Protein AF-A0A519XSP6-F1 (afdb_monomer)

Foldseek 3Di:
DPPDDDPVNVVVVVVVVVVVVCCCLPPVQLNLLVVLVVQQQCCCVPVVDFGCPSNVVSVVVVVVVLVVQVVVCVVVVPPVSNVVSVVVVVSVVVSCVLVVLLVVLVVVDPDNPQSCVGSQSVSCVSVVVVVPDDDFFKDFALLWDQPDWDFDDWGWDDDPRHTDTDPPGDTHGDTDNVRMDGLALRHHNPPVLLVLLCVQVVPDDHNDRDDVCSRVSCLVRPLQNQQFVQLVLCVQFWWQAQDPSTGRAELPHDALVPDDCRRSVHPSGDGPNSLLVVQLVVLLVVCCVPPVPVSVVLVVQLCCQGSVVSSVVSDGSDDPGRDSVSNVSNVVSSVNSSVRD

Mean predicted aligned error: 6.84 Å

Sequence (341 aa):
RTANPTTLGGIITLVVSLVIVGSVLVGIIPGLPTLAGGFEVFFINSVGLPFNSGLIIFLVLFVAAIYAGFKLSYRLRSQLLNTGMLCFVFILIGYSSYLIVPIRSSFHPTINENDPEDVLSFVSYLKREQYGSRPLLYGPQFNAQPDHYEEGAPRYARKGDKYEEVLPRAQEPGYADADKMLLPRIYSYEPAHIQEYKKWIPDLVEGQKPTMGQNLGFLFKYQMGHMFWRYFGWNYIGRDSDIQQAGVVTPFSAGANSLPPRIGQSFAHNNFFAIPLILGLIGLFFQVYRRGHDALIVGLLFLFTGLAIIVYLNQPPLEPRERDYTFTGATFAFAIWIGLG

Structure (mmCIF, N/CA/C/O backbone):
data_AF-A0A519XSP6-F1
#
_entry.id   AF-A0A519XSP6-F1
#
loop_
_atom_site.group_PDB
_atom_site.id
_atom_site.type_symbol
_atom_site.label_atom_id
_atom_site.label_alt_id
_atom_site.label_comp_id
_atom_site.label_asym_id
_atom_site.label_entity_id
_atom_site.label_seq_id
_atom_site.pdbx_PDB_ins_code
_atom_site.Cartn_x
_atom_site.Cartn_y
_atom_site.Cartn_z
_atom_site.occupancy
_atom_site.B_iso_or_equiv
_atom_site.auth_seq_id
_atom_site.auth_comp_id
_atom_site.auth_asym_id
_atom_site.auth_atom_id
_atom_site.pdbx_PDB_model_num
ATOM 1 N N . ARG A 1 1 ? 17.380 -12.871 26.357 1.00 47.72 1 ARG A N 1
ATOM 2 C CA . ARG A 1 1 ? 18.271 -12.462 25.245 1.00 47.72 1 ARG A CA 1
ATOM 3 C C . ARG A 1 1 ? 19.362 -13.514 25.148 1.00 47.72 1 ARG A C 1
ATOM 5 O O . ARG A 1 1 ? 20.081 -13.674 26.123 1.00 47.72 1 ARG A O 1
ATOM 12 N N . THR A 1 2 ? 19.432 -14.285 24.067 1.00 48.72 2 THR A N 1
ATOM 13 C CA . THR A 1 2 ? 20.596 -15.147 23.817 1.00 48.72 2 THR A CA 1
ATOM 14 C C . THR A 1 2 ? 21.751 -14.259 23.361 1.00 48.72 2 THR A C 1
ATOM 16 O O . THR A 1 2 ? 21.527 -13.315 22.608 1.00 48.72 2 THR A O 1
ATOM 19 N N . ALA A 1 3 ? 22.966 -14.514 23.852 1.00 64.38 3 ALA A N 1
ATOM 20 C CA . ALA A 1 3 ? 24.141 -13.696 23.536 1.00 64.38 3 ALA A CA 1
ATOM 21 C C . ALA A 1 3 ? 24.523 -13.748 22.045 1.00 64.38 3 ALA A C 1
ATOM 23 O O . ALA A 1 3 ? 25.146 -12.820 21.545 1.00 64.38 3 ALA A O 1
ATOM 24 N N . ASN A 1 4 ? 24.080 -14.793 21.336 1.00 75.81 4 ASN A N 1
ATOM 25 C CA . ASN A 1 4 ? 24.307 -14.970 19.910 1.00 75.81 4 ASN A CA 1
ATOM 26 C C . ASN A 1 4 ? 22.966 -15.005 19.154 1.00 75.81 4 ASN A C 1
ATOM 28 O O . ASN A 1 4 ? 22.036 -15.699 19.597 1.00 75.81 4 ASN A O 1
ATOM 32 N N . PRO A 1 5 ? 22.840 -14.277 18.028 1.00 74.25 5 PRO A N 1
ATOM 33 C CA . PRO A 1 5 ? 21.693 -14.399 17.142 1.00 74.25 5 PRO A CA 1
ATOM 34 C C . PRO A 1 5 ? 21.683 -15.798 16.517 1.00 74.25 5 PRO A C 1
ATOM 36 O O . PRO A 1 5 ? 22.690 -16.265 15.991 1.00 74.25 5 PRO A O 1
ATOM 39 N N . THR A 1 6 ? 20.541 -16.477 16.580 1.00 86.81 6 THR A N 1
ATOM 40 C CA . THR A 1 6 ? 20.332 -17.768 15.917 1.00 86.81 6 THR A CA 1
ATOM 41 C C . THR A 1 6 ? 19.457 -17.576 14.684 1.00 86.81 6 THR A C 1
ATOM 43 O O . THR A 1 6 ? 18.585 -16.706 14.661 1.00 86.81 6 THR A O 1
ATOM 46 N N . THR A 1 7 ? 19.653 -18.408 13.661 1.00 84.44 7 THR A N 1
ATOM 47 C CA . THR A 1 7 ? 18.808 -18.430 12.451 1.00 84.44 7 THR A CA 1
ATOM 48 C C . THR A 1 7 ? 17.337 -18.638 12.808 1.00 84.44 7 THR A C 1
ATOM 50 O O . THR A 1 7 ? 16.472 -17.915 12.320 1.00 84.44 7 THR A O 1
ATOM 53 N N . LEU A 1 8 ? 17.064 -19.548 13.748 1.00 88.06 8 LEU A N 1
ATOM 54 C CA . LEU A 1 8 ? 15.729 -19.783 14.293 1.00 88.06 8 LEU A CA 1
ATOM 55 C C . LEU A 1 8 ? 15.149 -18.531 14.969 1.00 88.06 8 LEU A C 1
ATOM 57 O O . LEU A 1 8 ? 14.000 -18.181 14.720 1.00 88.06 8 LEU A O 1
ATOM 61 N N . GLY A 1 9 ? 15.940 -17.822 15.782 1.00 87.19 9 GLY A N 1
ATOM 62 C CA . GLY A 1 9 ? 15.513 -16.569 16.408 1.00 87.19 9 GLY A CA 1
ATOM 63 C C . GLY A 1 9 ? 15.193 -15.477 15.383 1.00 87.19 9 GLY A C 1
ATOM 64 O O . GLY A 1 9 ? 14.216 -14.746 15.551 1.00 87.19 9 GLY A O 1
ATOM 65 N N . GLY A 1 10 ? 15.962 -15.408 14.292 1.00 86.06 10 GLY A N 1
ATOM 66 C CA . GLY A 1 10 ? 15.686 -14.523 13.159 1.00 86.06 10 GLY A CA 1
ATOM 67 C C . GLY A 1 10 ? 14.354 -14.842 12.477 1.00 86.06 10 GLY A C 1
ATOM 68 O O . GLY A 1 10 ? 13.536 -13.944 12.286 1.00 86.06 10 GLY A O 1
ATOM 69 N N . ILE A 1 11 ? 14.093 -16.121 12.188 1.00 88.25 11 ILE A N 1
ATOM 70 C CA . ILE A 1 11 ? 12.828 -16.575 11.586 1.00 88.25 11 ILE A CA 1
ATOM 71 C C . ILE A 1 11 ? 11.643 -16.257 12.503 1.00 88.25 11 ILE A C 1
ATOM 73 O O . ILE A 1 11 ? 10.659 -15.679 12.048 1.00 88.25 11 ILE A O 1
ATOM 77 N N . ILE A 1 12 ? 11.742 -16.573 13.799 1.00 90.94 12 ILE A N 1
ATOM 78 C CA . ILE A 1 12 ? 10.686 -16.272 14.778 1.00 90.94 12 ILE A CA 1
ATOM 79 C C . ILE A 1 12 ? 10.404 -14.769 14.812 1.00 90.94 12 ILE A C 1
ATOM 81 O O . ILE A 1 12 ? 9.246 -14.363 14.781 1.00 90.94 12 ILE A O 1
ATOM 85 N N . THR A 1 13 ? 11.451 -13.942 14.836 1.00 88.62 13 THR A N 1
ATOM 86 C CA . THR A 1 13 ? 11.298 -12.481 14.841 1.00 88.62 13 THR A CA 1
ATOM 87 C C . THR A 1 13 ? 10.564 -12.006 13.591 1.00 88.62 13 THR A C 1
ATOM 89 O O . THR A 1 13 ? 9.621 -11.232 13.706 1.00 88.62 13 THR A O 1
ATOM 92 N N . LEU A 1 14 ? 10.930 -12.516 12.411 1.00 86.44 14 LEU A N 1
ATOM 93 C CA . LEU A 1 14 ? 10.278 -12.162 11.150 1.00 86.44 14 LEU A CA 1
ATOM 94 C C . LEU A 1 14 ? 8.797 -12.563 11.134 1.00 86.44 14 LEU A C 1
ATOM 96 O O . LEU A 1 14 ? 7.952 -11.762 10.740 1.00 86.44 14 LEU A O 1
ATOM 100 N N . VAL A 1 15 ? 8.466 -13.762 11.619 1.00 90.69 15 VAL A N 1
ATOM 101 C CA . VAL A 1 15 ? 7.074 -14.221 11.735 1.00 90.69 15 VAL A CA 1
ATOM 102 C C . VAL A 1 15 ? 6.286 -13.336 12.702 1.00 90.69 15 VAL A C 1
ATOM 104 O O . VAL A 1 15 ? 5.203 -12.872 12.355 1.00 90.69 15 VAL A O 1
ATOM 107 N N . VAL A 1 16 ? 6.832 -13.037 13.884 1.00 92.06 16 VAL A N 1
ATOM 108 C CA . VAL A 1 16 ? 6.182 -12.149 14.863 1.00 92.06 16 VAL A CA 1
ATOM 109 C C . VAL A 1 16 ? 5.972 -10.751 14.276 1.00 92.06 16 VAL A C 1
ATOM 111 O O . VAL A 1 16 ? 4.887 -10.191 14.413 1.00 92.06 16 VAL A O 1
ATOM 114 N N . SER A 1 17 ? 6.962 -10.195 13.572 1.00 88.38 17 SER A N 1
ATOM 115 C CA . SER A 1 17 ? 6.833 -8.902 12.894 1.00 88.38 17 SER A CA 1
ATOM 116 C C . SER A 1 17 ? 5.744 -8.914 11.820 1.00 88.38 17 SER A C 1
ATOM 118 O O . SER A 1 17 ? 4.945 -7.981 11.771 1.00 88.38 17 SER A O 1
ATOM 120 N N . LEU A 1 18 ? 5.657 -9.967 11.000 1.00 86.44 18 LEU A N 1
ATOM 121 C CA . LEU A 1 18 ? 4.588 -10.119 10.006 1.00 86.44 18 LEU A CA 1
ATOM 122 C C . LEU A 1 18 ? 3.206 -10.204 10.662 1.00 86.44 18 LEU A C 1
ATOM 124 O O . LEU A 1 18 ? 2.268 -9.571 10.181 1.00 86.44 18 LEU A O 1
ATOM 128 N N . VAL A 1 19 ? 3.083 -10.925 11.780 1.00 90.81 19 VAL A N 1
ATOM 129 C CA . VAL A 1 19 ? 1.833 -11.003 12.551 1.00 90.81 19 VAL A CA 1
ATOM 130 C C . VAL A 1 19 ? 1.448 -9.634 13.106 1.00 90.81 19 VAL A C 1
ATOM 132 O O . VAL A 1 19 ? 0.283 -9.252 13.006 1.00 90.81 19 VAL A O 1
ATOM 135 N N . ILE A 1 20 ? 2.402 -8.864 13.640 1.00 90.62 20 ILE A N 1
ATOM 136 C CA . ILE A 1 20 ? 2.149 -7.499 14.127 1.00 90.62 20 ILE A CA 1
ATOM 137 C C . ILE A 1 20 ? 1.662 -6.613 12.978 1.00 90.62 20 ILE A C 1
ATOM 139 O O . ILE A 1 20 ? 0.627 -5.967 13.113 1.00 90.62 20 ILE A O 1
ATOM 143 N N . VAL A 1 21 ? 2.355 -6.616 11.836 1.00 87.06 21 VAL A N 1
ATOM 144 C CA . VAL A 1 21 ? 1.958 -5.829 10.658 1.00 87.06 21 VAL A CA 1
ATOM 145 C C . VAL A 1 21 ? 0.561 -6.228 10.180 1.00 87.06 21 VAL A C 1
ATOM 147 O O . VAL A 1 21 ? -0.285 -5.357 10.001 1.00 87.06 21 VAL A O 1
ATOM 150 N N . GLY A 1 22 ? 0.277 -7.526 10.045 1.00 85.88 22 GLY A N 1
ATOM 151 C CA . GLY A 1 22 ? -1.052 -8.018 9.674 1.00 85.88 22 GLY A CA 1
ATOM 152 C C . GLY A 1 22 ? -2.137 -7.610 10.676 1.00 85.88 22 GLY A C 1
ATOM 153 O O . GLY A 1 22 ? -3.214 -7.173 10.276 1.00 85.88 22 GLY A O 1
ATOM 154 N N . SER A 1 23 ? -1.831 -7.657 11.975 1.00 89.56 23 SER A N 1
ATOM 155 C CA . SER A 1 23 ? -2.741 -7.221 13.043 1.00 89.56 23 SER A CA 1
ATOM 156 C C . SER A 1 23 ? -3.034 -5.723 12.971 1.00 89.56 23 SER A C 1
ATOM 158 O O . SER A 1 23 ? -4.164 -5.306 13.204 1.00 89.56 23 SER A O 1
ATOM 160 N N . VAL A 1 24 ? -2.049 -4.898 12.610 1.00 89.50 24 VAL A N 1
ATOM 161 C CA . VAL A 1 24 ? -2.263 -3.462 12.388 1.00 89.50 24 VAL A CA 1
ATOM 162 C C . VAL A 1 24 ? -3.122 -3.239 11.140 1.00 89.50 24 VAL A C 1
ATOM 164 O O . VAL A 1 24 ? -4.130 -2.538 11.214 1.00 89.50 24 VAL A O 1
ATOM 167 N N . LEU A 1 25 ? -2.756 -3.862 10.015 1.00 83.44 25 LEU A N 1
ATOM 168 C CA . LEU A 1 25 ? -3.402 -3.651 8.716 1.00 83.44 25 LEU A CA 1
ATOM 169 C C . LEU A 1 25 ? -4.855 -4.133 8.671 1.00 83.44 25 LEU A C 1
ATOM 171 O O . LEU A 1 25 ? -5.692 -3.459 8.083 1.00 83.44 25 LEU A O 1
ATOM 175 N N . VAL A 1 26 ? -5.153 -5.281 9.281 1.00 82.44 26 VAL A N 1
ATOM 176 C CA . VAL A 1 26 ? -6.489 -5.899 9.249 1.00 82.44 26 VAL A CA 1
ATOM 177 C C . VAL A 1 26 ? -7.249 -5.667 10.554 1.00 82.44 26 VAL A C 1
ATOM 179 O O . VAL A 1 26 ? -8.455 -5.448 10.539 1.00 82.44 26 VAL A O 1
ATOM 182 N N . GLY A 1 27 ? -6.567 -5.696 11.697 1.00 86.44 27 GLY A N 1
ATOM 183 C CA . GLY A 1 27 ? -7.211 -5.563 13.004 1.00 86.44 27 GLY A CA 1
ATOM 184 C C . GLY A 1 27 ? -7.428 -4.112 13.420 1.00 86.44 27 GLY A C 1
ATOM 185 O O . GLY A 1 27 ? -8.542 -3.724 13.754 1.00 86.44 27 GLY A O 1
ATOM 186 N N . ILE A 1 28 ? -6.378 -3.289 13.409 1.00 88.56 28 ILE A N 1
ATOM 187 C CA . ILE A 1 28 ? -6.474 -1.913 13.921 1.00 88.56 28 ILE A CA 1
ATOM 188 C C . ILE A 1 28 ? -7.155 -1.001 12.901 1.00 88.56 28 ILE A C 1
ATOM 190 O O . ILE A 1 28 ? -8.129 -0.340 13.249 1.00 88.56 28 ILE A O 1
ATOM 194 N N . ILE A 1 29 ? -6.666 -0.984 11.656 1.00 84.38 29 ILE A N 1
ATOM 195 C CA . ILE A 1 29 ? -7.085 -0.007 10.639 1.00 84.38 29 ILE A CA 1
ATOM 196 C C . ILE A 1 29 ? -8.584 -0.133 10.300 1.00 84.38 29 ILE A C 1
ATOM 198 O O . ILE A 1 29 ? -9.314 0.816 10.568 1.00 84.38 29 ILE A O 1
ATOM 202 N N . PRO A 1 30 ? -9.097 -1.259 9.765 1.00 83.06 30 PRO A N 1
ATOM 203 C CA . PRO A 1 30 ? -10.529 -1.394 9.496 1.00 83.06 30 PRO A CA 1
ATOM 204 C C . PRO A 1 30 ? -11.309 -1.981 10.681 1.00 83.06 30 PRO A C 1
ATOM 206 O O . PRO A 1 30 ? -12.514 -1.744 10.798 1.00 83.06 30 PRO A O 1
ATOM 209 N N . GLY A 1 31 ? -10.664 -2.740 11.573 1.00 89.31 31 GLY A N 1
ATOM 210 C CA . GLY A 1 31 ? -11.363 -3.429 12.659 1.00 89.31 31 GLY A CA 1
ATOM 211 C C . GLY A 1 31 ? -11.847 -2.493 13.767 1.00 89.31 31 GLY A C 1
ATOM 212 O O . GLY A 1 31 ? -12.993 -2.638 14.188 1.00 89.31 31 GLY A O 1
ATOM 213 N N . LEU A 1 32 ? -11.065 -1.487 14.191 1.00 89.56 32 LEU A N 1
ATOM 214 C CA . LEU A 1 32 ? -11.535 -0.521 15.200 1.00 89.56 32 LEU A CA 1
ATOM 215 C C . LEU A 1 32 ? -12.756 0.286 14.719 1.00 89.56 32 LEU A C 1
ATOM 217 O O . LEU A 1 32 ? -13.745 0.323 15.453 1.00 89.56 32 LEU A O 1
ATOM 221 N N . PRO A 1 33 ? -12.765 0.867 13.502 1.00 88.38 33 PRO A N 1
ATOM 222 C CA . PRO A 1 33 ? -13.963 1.496 12.953 1.00 88.38 33 PRO A CA 1
ATOM 223 C C . PRO A 1 33 ? -15.141 0.525 12.828 1.00 88.38 33 PRO A C 1
ATOM 225 O O . PRO A 1 33 ? -16.268 0.899 13.133 1.00 88.38 33 PRO A O 1
ATOM 228 N N . THR A 1 34 ? -14.903 -0.733 12.434 1.00 89.12 34 THR A N 1
ATOM 229 C CA . THR A 1 34 ? -15.975 -1.744 12.340 1.00 89.12 34 THR A CA 1
ATOM 230 C C . THR A 1 34 ? -16.612 -2.014 13.702 1.00 89.12 34 THR A C 1
ATOM 232 O O . THR A 1 34 ? -17.834 -2.095 13.799 1.00 89.12 34 THR A O 1
ATOM 235 N N . LEU A 1 35 ? -15.804 -2.111 14.763 1.00 92.06 35 LEU A N 1
ATOM 236 C CA . LEU A 1 35 ? -16.308 -2.236 16.131 1.00 92.06 35 LEU A CA 1
ATOM 237 C C . LEU A 1 35 ? -17.106 -0.994 16.540 1.00 92.06 35 LEU A C 1
ATOM 239 O O . LEU A 1 35 ? -18.200 -1.137 17.078 1.00 92.06 35 LEU A O 1
ATOM 243 N N . ALA A 1 36 ? -16.609 0.206 16.233 1.00 90.88 36 ALA A N 1
ATOM 244 C CA . ALA A 1 36 ? -17.325 1.452 16.502 1.00 90.88 36 ALA A CA 1
ATOM 245 C C . ALA A 1 36 ? -18.687 1.506 15.783 1.00 90.88 36 ALA A C 1
ATOM 247 O O . ALA A 1 36 ? -19.692 1.863 16.393 1.00 90.88 36 ALA A O 1
ATOM 248 N N . GLY A 1 37 ? -18.740 1.081 14.516 1.00 89.75 37 GLY A N 1
ATOM 249 C CA . GLY A 1 37 ? -19.978 0.960 13.746 1.00 89.75 37 GLY A CA 1
ATOM 250 C C . GLY A 1 37 ? -20.950 -0.071 14.327 1.00 89.75 37 GLY A C 1
ATOM 251 O O . GLY A 1 37 ? -22.148 0.184 14.415 1.00 89.75 37 GLY A O 1
ATOM 252 N N . GLY A 1 38 ? -20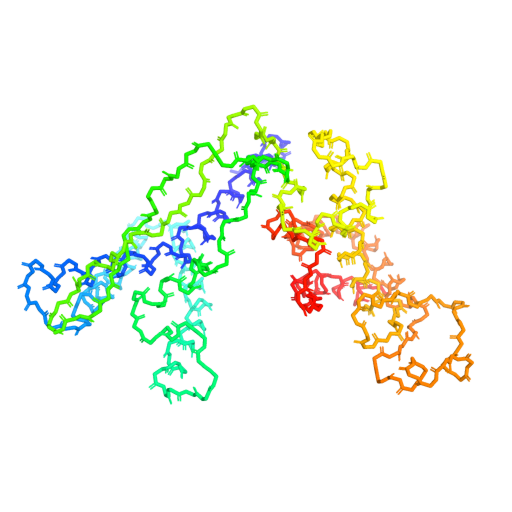.444 -1.213 14.801 1.00 90.56 38 GLY A N 1
ATOM 253 C CA . GLY A 1 38 ? -21.259 -2.212 15.498 1.00 90.56 38 GLY A CA 1
ATOM 254 C C . GLY A 1 38 ? -21.864 -1.683 16.804 1.00 90.56 38 GLY A C 1
ATOM 255 O O . GLY A 1 38 ? -23.036 -1.935 17.082 1.00 90.56 38 GLY A O 1
ATOM 256 N N . PHE A 1 39 ? -21.098 -0.906 17.579 1.00 92.75 39 PHE A N 1
ATOM 257 C CA . PHE A 1 39 ? -21.593 -0.212 18.774 1.00 92.75 39 PHE A CA 1
ATOM 258 C C . PHE A 1 39 ? -22.696 0.790 18.423 1.00 92.75 39 PHE A C 1
ATOM 260 O O . PHE A 1 39 ? -23.741 0.802 19.071 1.00 92.75 39 PHE A O 1
ATOM 267 N N . GLU A 1 40 ? -22.481 1.598 17.385 1.00 92.25 40 GLU A N 1
ATOM 268 C CA . GLU A 1 40 ? -23.461 2.562 16.886 1.00 92.25 40 GLU A CA 1
ATOM 269 C C . GLU A 1 40 ? -24.805 1.890 16.563 1.00 92.25 40 GLU A C 1
ATOM 271 O O . GLU A 1 40 ? -25.831 2.246 17.145 1.00 92.25 40 GLU A O 1
ATOM 276 N N . VAL A 1 41 ? -24.794 0.840 15.736 1.00 90.88 41 VAL A N 1
ATOM 277 C CA . VAL A 1 41 ? -26.011 0.093 15.379 1.00 90.88 41 VAL A CA 1
ATOM 278 C C . VAL A 1 41 ? -26.663 -0.544 16.611 1.00 90.88 41 VAL A C 1
ATOM 280 O O . VAL A 1 41 ? -27.880 -0.459 16.773 1.00 90.88 41 VAL A O 1
ATOM 283 N N . PHE A 1 42 ? -25.879 -1.150 17.510 1.00 92.69 42 PHE A N 1
ATOM 284 C CA . PHE A 1 42 ? -26.404 -1.813 18.705 1.00 92.69 42 PHE A CA 1
ATOM 285 C C . PHE A 1 42 ? -27.148 -0.847 19.637 1.00 92.69 42 PHE A C 1
ATOM 287 O O . PHE A 1 42 ? -28.274 -1.138 20.047 1.00 92.69 42 PHE A O 1
ATOM 294 N N . PHE A 1 43 ? -26.548 0.298 19.968 1.00 93.75 43 PHE A N 1
ATOM 295 C CA . PHE A 1 43 ? -27.146 1.251 20.906 1.00 93.75 43 PHE A CA 1
ATOM 296 C C . PHE A 1 43 ? -28.375 1.959 20.326 1.00 93.75 43 PHE A C 1
ATOM 298 O O . PHE A 1 43 ? -29.319 2.253 21.058 1.00 93.75 43 PHE A O 1
ATOM 305 N N . ILE A 1 44 ? -28.418 2.188 19.017 1.00 91.75 44 ILE A N 1
ATOM 306 C CA . ILE A 1 44 ? -29.564 2.853 18.387 1.00 91.75 44 ILE A CA 1
ATOM 307 C C . ILE A 1 44 ? -30.711 1.870 18.181 1.00 91.75 44 ILE A C 1
ATOM 309 O O . ILE A 1 44 ? -31.840 2.140 18.587 1.00 91.75 44 ILE A O 1
ATOM 313 N N . ASN A 1 45 ? -30.433 0.688 17.629 1.00 91.69 45 ASN A N 1
ATOM 314 C CA . ASN A 1 45 ? -31.492 -0.260 17.297 1.00 91.69 45 ASN A CA 1
ATOM 315 C C . ASN A 1 45 ? -32.025 -1.013 18.523 1.00 91.69 45 ASN A C 1
ATOM 317 O O . ASN A 1 45 ? -33.232 -1.248 18.597 1.00 91.69 45 ASN A O 1
ATOM 321 N N . SER A 1 46 ? -31.153 -1.381 19.471 1.00 91.94 46 SER A N 1
ATOM 322 C CA . SER A 1 46 ? -31.538 -2.189 20.640 1.00 91.94 46 SER A CA 1
ATOM 323 C C . SER A 1 46 ? -31.900 -1.347 21.862 1.00 91.94 46 SER A C 1
ATOM 325 O O . SER A 1 46 ? -32.816 -1.710 22.593 1.00 91.94 46 SER A O 1
ATOM 327 N N . VAL A 1 47 ? -31.181 -0.244 22.110 1.00 92.12 47 VAL A N 1
ATOM 328 C CA . VAL A 1 47 ? -31.396 0.603 23.302 1.00 92.12 47 VAL A CA 1
ATOM 329 C C . VAL A 1 47 ? -32.294 1.808 22.992 1.00 92.12 47 VAL A C 1
ATOM 331 O O . VAL A 1 47 ? -32.970 2.302 23.890 1.00 92.12 47 VAL A O 1
ATOM 334 N N . GLY A 1 48 ? -32.356 2.256 21.733 1.00 90.06 48 GLY A N 1
ATOM 335 C CA . GLY A 1 48 ? -33.173 3.404 21.323 1.00 90.06 48 GLY A CA 1
ATOM 336 C C . GLY A 1 48 ? -32.522 4.760 21.605 1.00 90.06 48 GLY A C 1
ATOM 337 O O . GLY A 1 48 ? -33.225 5.751 21.785 1.00 90.06 48 GLY A O 1
ATOM 338 N N . LEU A 1 49 ? -31.188 4.810 21.693 1.00 92.88 49 LEU A N 1
ATOM 339 C CA . LEU A 1 49 ? -30.450 6.069 21.831 1.00 92.88 49 LEU A CA 1
ATOM 340 C C . LEU A 1 49 ? -30.412 6.850 20.503 1.00 92.88 49 LEU A C 1
ATOM 342 O O . LEU A 1 49 ? -30.546 6.239 19.443 1.00 92.88 49 LEU A O 1
ATOM 346 N N . PRO A 1 50 ? -30.199 8.181 20.530 1.00 91.62 50 PRO A N 1
ATOM 347 C CA . PRO A 1 50 ? -30.068 8.970 19.308 1.00 91.62 50 PRO A CA 1
ATOM 348 C C . PRO A 1 50 ? -28.767 8.654 18.557 1.00 91.62 50 PRO A C 1
ATOM 350 O O . PRO A 1 50 ? -27.799 8.154 19.144 1.00 91.62 50 PRO A O 1
ATOM 353 N N . PHE A 1 51 ? -28.724 9.011 17.270 1.00 88.19 51 PHE A N 1
ATOM 354 C CA . PHE A 1 51 ? -27.537 8.860 16.424 1.00 88.19 51 PHE A CA 1
ATOM 355 C C . PHE A 1 51 ? -26.265 9.428 17.069 1.00 88.19 51 PHE A C 1
ATOM 357 O O . PHE A 1 51 ? -26.289 10.424 17.792 1.00 88.19 51 PHE A O 1
ATOM 364 N N . ASN A 1 52 ? -25.139 8.788 16.773 1.00 88.69 52 ASN A N 1
ATOM 365 C CA . ASN A 1 52 ? -23.792 9.011 17.292 1.00 88.69 52 ASN A CA 1
ATOM 366 C C . ASN A 1 52 ? -23.584 8.639 18.772 1.00 88.69 52 ASN A C 1
ATOM 368 O O . ASN A 1 52 ? -22.449 8.678 19.255 1.00 88.69 52 ASN A O 1
ATOM 372 N N . SER A 1 53 ? -24.631 8.255 19.512 1.00 91.44 53 SER A N 1
ATOM 373 C CA . SER A 1 53 ? -24.487 7.873 20.924 1.00 91.44 53 SER A CA 1
ATOM 374 C C . SER A 1 53 ? -23.640 6.614 21.097 1.00 91.44 53 SER A C 1
ATOM 376 O O . SER A 1 53 ? -22.819 6.551 22.013 1.00 91.44 53 SER A O 1
ATOM 378 N N . GLY A 1 54 ? -23.800 5.619 20.217 1.00 91.81 54 GLY A N 1
ATOM 379 C CA . GLY A 1 54 ? -23.024 4.383 20.297 1.00 91.81 54 GLY A CA 1
ATOM 380 C C . GLY A 1 54 ? -21.547 4.619 19.985 1.00 91.81 54 GLY A C 1
ATOM 381 O O . GLY A 1 54 ? -20.690 4.091 20.695 1.00 91.81 54 GLY A O 1
ATOM 382 N N . LEU A 1 55 ? -21.240 5.495 19.021 1.00 90.81 55 LEU A N 1
ATOM 383 C CA . LEU A 1 55 ? -19.873 5.963 18.772 1.00 90.81 55 LEU A CA 1
ATOM 384 C C . LEU A 1 55 ? -19.259 6.645 20.005 1.00 90.81 55 LEU A C 1
ATOM 386 O O . LEU A 1 55 ? -18.126 6.336 20.373 1.00 90.81 55 LEU A O 1
ATOM 390 N N . ILE A 1 56 ? -19.980 7.564 20.657 1.00 92.56 56 ILE A N 1
ATOM 391 C CA . ILE A 1 56 ? -19.478 8.270 21.850 1.00 92.56 56 ILE A CA 1
ATOM 392 C C . ILE A 1 56 ? -19.189 7.274 22.977 1.00 92.56 56 ILE A C 1
ATOM 394 O O . ILE A 1 56 ? -18.118 7.323 23.585 1.00 92.56 56 ILE A O 1
ATOM 398 N N . ILE A 1 57 ? -20.110 6.339 23.230 1.00 95.00 57 ILE A N 1
ATOM 399 C CA . ILE A 1 57 ? -19.928 5.286 24.237 1.00 95.00 57 ILE A CA 1
ATOM 400 C C . ILE A 1 57 ? -18.697 4.438 23.902 1.00 95.00 57 ILE A C 1
ATOM 402 O O . ILE A 1 57 ? -17.867 4.194 24.781 1.00 95.00 57 ILE A O 1
ATOM 406 N N . PHE A 1 58 ? -18.536 4.036 22.638 1.00 94.94 58 PHE A N 1
ATOM 407 C CA . PHE A 1 58 ? -17.356 3.310 22.181 1.00 94.94 58 PHE A CA 1
ATOM 408 C C . PHE A 1 58 ? -16.070 4.097 22.455 1.00 94.94 58 PHE A C 1
ATOM 410 O O . PHE A 1 58 ? -15.142 3.545 23.040 1.00 94.94 58 PHE A O 1
ATOM 417 N N . LEU A 1 59 ? -16.015 5.387 22.108 1.00 93.62 59 LEU A N 1
ATOM 418 C CA . LEU A 1 59 ? -14.837 6.232 22.333 1.00 93.62 59 LEU A CA 1
ATOM 419 C C . LEU A 1 59 ? -14.492 6.365 23.821 1.00 93.62 59 LEU A C 1
ATOM 421 O O . LEU A 1 59 ? -13.323 6.244 24.189 1.00 93.62 59 LEU A O 1
ATOM 425 N N . VAL A 1 60 ? -15.489 6.560 24.687 1.00 96.50 60 VAL A N 1
ATOM 426 C CA . VAL A 1 60 ? -15.281 6.637 26.143 1.00 96.50 60 VAL A CA 1
ATOM 427 C C . VAL A 1 60 ? -14.724 5.320 26.683 1.00 96.50 60 VAL A C 1
ATOM 429 O O . VAL A 1 60 ? -13.724 5.324 27.405 1.00 96.50 60 VAL A O 1
ATOM 432 N N . LEU A 1 61 ? -15.323 4.187 26.305 1.00 96.81 61 LEU A N 1
ATOM 433 C CA . LEU A 1 61 ? -14.850 2.861 26.710 1.00 96.81 61 LEU A CA 1
ATOM 434 C C . LEU A 1 61 ? -13.453 2.565 26.163 1.00 96.81 61 LEU A C 1
ATOM 436 O O . LEU A 1 61 ? -12.621 1.994 26.865 1.00 96.81 61 LEU A O 1
ATOM 440 N N . PHE A 1 62 ? -13.172 2.989 24.936 1.00 95.50 62 PHE A N 1
ATOM 441 C CA . PHE A 1 62 ? -11.886 2.798 24.285 1.00 95.50 62 PHE A CA 1
ATOM 442 C C . PHE A 1 62 ? -10.774 3.595 24.978 1.00 95.50 62 PHE A C 1
ATOM 444 O O . PHE A 1 62 ? -9.727 3.037 25.309 1.00 95.50 62 PHE A O 1
ATOM 451 N N . VAL A 1 63 ? -11.013 4.870 25.302 1.00 96.06 63 VAL A N 1
ATOM 452 C CA . VAL A 1 63 ? -10.074 5.691 26.087 1.00 96.06 63 VAL A CA 1
ATOM 453 C C . VAL A 1 63 ? -9.884 5.111 27.491 1.00 96.06 63 VAL A C 1
ATOM 455 O O . VAL A 1 63 ? -8.751 5.018 27.971 1.00 96.06 63 VAL A O 1
ATOM 458 N N . ALA A 1 64 ? -10.961 4.654 28.136 1.00 97.56 64 ALA A N 1
ATOM 459 C CA . ALA A 1 64 ? -10.880 3.986 29.431 1.00 97.56 64 ALA A CA 1
ATOM 460 C C . ALA A 1 64 ? -10.050 2.691 29.361 1.00 97.56 64 ALA A C 1
ATOM 462 O O . ALA A 1 64 ? -9.250 2.432 30.262 1.00 97.56 64 ALA A O 1
ATOM 463 N N . ALA A 1 65 ? -10.176 1.911 28.282 1.00 96.75 65 ALA A N 1
ATOM 464 C CA . ALA A 1 65 ? -9.385 0.706 28.047 1.00 96.75 65 ALA A CA 1
ATOM 465 C C . ALA A 1 65 ? -7.896 1.026 27.836 1.00 96.75 65 ALA A C 1
ATOM 467 O 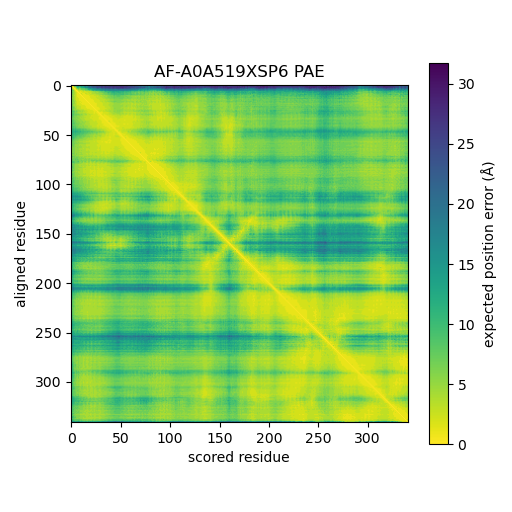O . ALA A 1 65 ? -7.041 0.364 28.426 1.00 96.75 65 ALA A O 1
ATOM 468 N N . ILE A 1 66 ? -7.570 2.079 27.076 1.00 96.62 66 ILE A N 1
ATOM 469 C CA . ILE A 1 66 ? -6.185 2.551 26.911 1.00 96.62 66 ILE A CA 1
ATOM 470 C C . ILE A 1 66 ? -5.599 2.974 28.264 1.00 96.62 66 ILE A C 1
ATOM 472 O O . ILE A 1 66 ? -4.505 2.538 28.634 1.00 96.62 66 ILE A O 1
ATOM 476 N N . TYR A 1 67 ? -6.339 3.771 29.039 1.00 97.19 67 TYR A N 1
ATOM 477 C CA . TYR A 1 67 ? -5.927 4.184 30.380 1.00 97.19 67 TYR A CA 1
ATOM 478 C C . TYR A 1 67 ? -5.723 2.979 31.310 1.00 97.19 67 TYR A C 1
ATOM 480 O O . TYR A 1 67 ? -4.707 2.890 32.004 1.00 97.19 67 TYR A O 1
ATOM 488 N N . ALA A 1 68 ? -6.649 2.017 31.299 1.00 97.50 68 ALA A N 1
ATOM 489 C CA . ALA A 1 68 ? -6.535 0.783 32.067 1.00 97.50 68 ALA A CA 1
ATOM 490 C C . ALA A 1 68 ? -5.301 -0.037 31.652 1.00 97.50 68 ALA A C 1
ATOM 492 O O . ALA A 1 68 ? -4.605 -0.555 32.526 1.00 97.50 68 ALA A O 1
ATOM 493 N N . GLY A 1 69 ? -4.978 -0.091 30.356 1.00 96.69 69 GLY A N 1
ATOM 494 C CA . GLY A 1 69 ? -3.771 -0.731 29.830 1.00 96.69 69 GLY A CA 1
ATOM 495 C C . GLY A 1 69 ? -2.483 -0.095 30.362 1.00 96.69 69 GLY A C 1
ATOM 496 O O . GLY A 1 69 ? -1.605 -0.800 30.864 1.00 96.69 69 GLY A O 1
ATOM 497 N N . PHE A 1 70 ? -2.388 1.239 30.362 1.00 97.38 70 PHE A N 1
ATOM 498 C CA . PHE A 1 70 ? -1.253 1.945 30.972 1.00 97.38 70 PHE A CA 1
ATOM 499 C C . PHE A 1 70 ? -1.191 1.760 32.492 1.00 97.38 70 PHE A C 1
ATOM 501 O O . PHE A 1 70 ? -0.115 1.534 33.049 1.00 97.38 70 PHE A O 1
ATOM 508 N N . LYS A 1 71 ? -2.338 1.789 33.176 1.00 97.19 71 LYS A N 1
ATOM 509 C CA . LYS A 1 71 ? -2.419 1.526 34.618 1.00 97.19 71 LYS A CA 1
ATOM 510 C C . LYS A 1 71 ? -1.954 0.108 34.958 1.00 97.19 71 LYS A C 1
ATOM 512 O O . LYS A 1 71 ? -1.244 -0.080 35.946 1.00 97.19 71 LYS A O 1
ATOM 517 N N . LEU A 1 72 ? -2.316 -0.881 34.140 1.00 96.75 72 LEU A N 1
ATOM 518 C CA . LEU A 1 72 ? -1.856 -2.263 34.269 1.00 96.75 72 LEU A CA 1
ATOM 519 C C . LEU A 1 72 ? -0.347 -2.369 34.017 1.00 96.75 72 LEU A C 1
ATOM 521 O O . LEU A 1 72 ? 0.355 -2.981 34.819 1.00 96.75 72 LEU A O 1
ATOM 525 N N . SER A 1 73 ? 0.162 -1.717 32.968 1.00 96.88 73 SER A N 1
ATOM 526 C CA . SER A 1 73 ? 1.601 -1.618 32.688 1.00 96.88 73 SER A CA 1
ATOM 527 C C . SER A 1 73 ? 2.386 -1.075 33.878 1.00 96.88 73 SER A C 1
ATOM 529 O O . SER A 1 73 ? 3.394 -1.670 34.265 1.00 96.88 73 SER A O 1
ATOM 531 N N . TYR A 1 74 ? 1.889 -0.005 34.499 1.00 95.38 74 TYR A N 1
ATOM 532 C CA . TYR A 1 74 ? 2.507 0.596 35.675 1.00 95.38 74 TYR A CA 1
ATOM 533 C C . TYR A 1 74 ? 2.480 -0.344 36.888 1.00 95.38 74 TYR A C 1
ATOM 535 O O . TYR A 1 74 ? 3.511 -0.557 37.526 1.00 95.38 74 TYR A O 1
ATOM 543 N N . ARG A 1 75 ? 1.328 -0.968 37.181 1.00 96.19 75 ARG A N 1
ATOM 544 C CA . ARG A 1 75 ? 1.181 -1.920 38.299 1.00 96.19 75 ARG A CA 1
ATOM 545 C C . ARG A 1 75 ? 2.096 -3.135 38.162 1.00 96.19 75 ARG A C 1
ATOM 547 O O . ARG A 1 75 ? 2.710 -3.540 39.141 1.00 96.19 75 ARG A O 1
ATOM 554 N N . LEU A 1 76 ? 2.201 -3.691 36.956 1.00 96.31 76 LEU A N 1
ATOM 555 C CA . LEU A 1 76 ? 3.061 -4.841 36.663 1.00 96.31 76 LEU A CA 1
ATOM 556 C C . LEU A 1 76 ? 4.539 -4.460 36.491 1.00 96.31 76 LEU A C 1
ATOM 558 O O . LEU A 1 76 ? 5.372 -5.348 36.333 1.00 96.31 76 LEU A O 1
ATOM 562 N N . ARG A 1 77 ? 4.867 -3.157 36.468 1.00 94.94 77 ARG A N 1
ATOM 563 C CA . ARG A 1 77 ? 6.196 -2.620 36.122 1.00 94.94 77 ARG A CA 1
ATOM 564 C C . ARG A 1 77 ? 6.760 -3.214 34.822 1.00 94.94 77 ARG A C 1
ATOM 566 O O . ARG A 1 77 ? 7.965 -3.409 34.681 1.00 94.94 77 ARG A O 1
ATOM 573 N N . SER A 1 78 ? 5.882 -3.513 33.864 1.00 95.62 78 SER A N 1
ATOM 574 C CA . SER A 1 78 ? 6.260 -4.165 32.609 1.00 95.62 78 SER A CA 1
ATOM 575 C C . SER A 1 78 ? 6.637 -3.125 31.560 1.00 95.62 78 SER A C 1
ATOM 577 O O . SER A 1 78 ? 5.768 -2.447 31.002 1.00 95.62 78 SER A O 1
ATOM 579 N N . GLN A 1 79 ? 7.938 -3.032 31.267 1.00 94.19 79 GLN A N 1
ATOM 580 C CA . GLN A 1 79 ? 8.467 -2.177 30.201 1.00 94.19 79 GLN A CA 1
ATOM 581 C C . GLN A 1 79 ? 7.902 -2.579 28.835 1.00 94.19 79 GLN A C 1
ATOM 583 O O . GLN A 1 79 ? 7.515 -1.712 28.060 1.00 94.19 79 GLN A O 1
ATOM 588 N N . LEU A 1 80 ? 7.792 -3.884 28.563 1.00 92.94 80 LEU A N 1
ATOM 589 C CA . LEU A 1 80 ? 7.281 -4.387 27.287 1.00 92.94 80 LEU A CA 1
ATOM 590 C C . LEU A 1 80 ? 5.835 -3.938 27.046 1.00 92.94 80 LEU A C 1
ATOM 592 O O . LEU A 1 80 ? 5.519 -3.451 25.964 1.00 92.94 80 LEU A O 1
ATOM 596 N N . LEU A 1 81 ? 4.972 -4.055 28.064 1.00 94.25 81 LEU A N 1
ATOM 597 C CA . LEU A 1 81 ? 3.585 -3.603 27.955 1.00 94.25 81 LEU A CA 1
ATOM 598 C C . LEU A 1 81 ? 3.518 -2.082 27.787 1.00 94.25 81 LEU A C 1
ATOM 600 O O . LEU A 1 81 ? 2.729 -1.600 26.985 1.00 94.25 81 LEU A O 1
ATOM 604 N N . ASN A 1 82 ? 4.369 -1.329 28.491 1.00 95.88 82 ASN A N 1
ATOM 60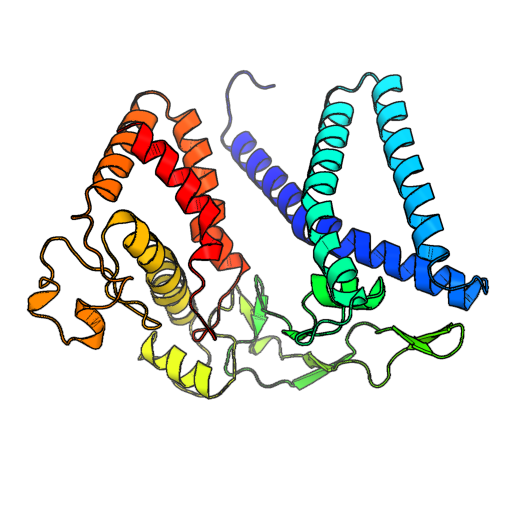5 C CA . ASN A 1 82 ? 4.413 0.125 28.353 1.00 95.88 82 ASN A CA 1
ATOM 606 C C . ASN A 1 82 ? 4.773 0.543 26.922 1.00 95.88 82 ASN A C 1
ATOM 608 O O . ASN A 1 82 ? 4.050 1.317 26.299 1.00 95.88 82 ASN A O 1
ATOM 612 N N . THR A 1 83 ? 5.858 -0.022 26.386 1.00 95.25 83 THR A N 1
ATOM 613 C CA . THR A 1 83 ? 6.304 0.235 25.016 1.00 95.25 83 THR A CA 1
ATOM 614 C C . THR A 1 83 ? 5.242 -0.190 24.004 1.00 95.25 83 THR A C 1
ATOM 616 O O . THR A 1 83 ? 4.946 0.578 23.096 1.00 95.25 83 THR A O 1
ATOM 619 N N . GLY A 1 84 ? 4.608 -1.353 24.188 1.00 94.75 84 GLY A N 1
ATOM 620 C CA . GLY A 1 84 ? 3.509 -1.807 23.333 1.00 94.75 84 GLY A CA 1
ATOM 621 C C . GLY A 1 84 ? 2.320 -0.841 23.326 1.00 94.75 84 GLY A C 1
ATOM 622 O O . GLY A 1 84 ? 1.823 -0.495 22.256 1.00 94.75 84 GLY A O 1
ATOM 623 N N . MET A 1 85 ? 1.916 -0.340 24.497 1.00 95.75 85 MET A N 1
ATOM 624 C CA . MET A 1 85 ? 0.849 0.661 24.619 1.00 95.75 85 MET A CA 1
ATOM 625 C C . MET A 1 85 ? 1.225 1.991 23.954 1.00 95.75 85 MET A C 1
ATOM 627 O O . MET A 1 85 ? 0.392 2.585 23.275 1.00 95.75 85 MET A O 1
ATOM 631 N N . LEU A 1 86 ? 2.473 2.449 24.096 1.00 96.31 86 LEU A N 1
ATOM 632 C CA . LEU A 1 86 ? 2.955 3.650 23.406 1.00 96.31 86 LEU A CA 1
ATOM 633 C C . LEU A 1 86 ? 2.929 3.470 21.886 1.00 96.31 86 LEU A C 1
ATOM 635 O O . LEU A 1 86 ? 2.376 4.318 21.190 1.00 96.31 86 LEU A O 1
ATOM 639 N N . CYS A 1 87 ? 3.464 2.360 21.368 1.00 94.62 87 CYS A N 1
ATOM 640 C CA . CYS A 1 87 ? 3.407 2.042 19.940 1.00 94.62 87 CYS A CA 1
ATOM 641 C C . CYS A 1 87 ? 1.962 2.024 19.428 1.00 94.62 87 CYS A C 1
ATOM 643 O O . CYS A 1 87 ? 1.679 2.607 18.385 1.00 94.62 87 CYS A O 1
ATOM 645 N N . PHE A 1 88 ? 1.046 1.410 20.182 1.00 93.62 88 PHE A N 1
ATOM 646 C CA . PHE A 1 88 ? -0.375 1.395 19.852 1.00 93.62 88 PHE A CA 1
ATOM 647 C C . PHE A 1 88 ? -0.958 2.813 19.768 1.00 93.62 88 PHE A C 1
ATOM 649 O O . PHE A 1 88 ? -1.569 3.155 18.760 1.00 93.62 88 PHE A O 1
ATOM 656 N N . VAL A 1 89 ? -0.704 3.676 20.757 1.00 95.25 89 VAL A N 1
ATOM 657 C CA . VAL A 1 89 ? -1.168 5.076 20.737 1.00 95.25 89 VAL A CA 1
ATOM 658 C C . VAL A 1 89 ? -0.585 5.860 19.560 1.00 95.25 89 VAL A C 1
ATOM 660 O O . VAL A 1 89 ? -1.321 6.588 18.899 1.00 95.25 89 VAL A O 1
ATOM 663 N N . PHE A 1 90 ? 0.701 5.697 19.240 1.00 95.12 90 PHE A N 1
ATOM 664 C CA . PHE A 1 90 ? 1.301 6.369 18.082 1.00 95.12 90 PHE A CA 1
ATOM 665 C C . PHE A 1 90 ? 0.683 5.923 16.753 1.00 95.12 90 PHE A C 1
ATOM 667 O O . PHE A 1 90 ? 0.476 6.760 15.875 1.00 95.12 90 PHE A O 1
ATOM 674 N N . ILE A 1 91 ? 0.334 4.640 16.614 1.00 92.44 91 ILE A N 1
ATOM 675 C CA . ILE A 1 91 ? -0.411 4.146 15.447 1.00 92.44 91 ILE A CA 1
ATOM 676 C C . ILE A 1 91 ? -1.773 4.843 15.356 1.00 92.44 91 ILE A C 1
ATOM 678 O O . ILE A 1 91 ? -2.144 5.299 14.276 1.00 92.44 91 ILE A O 1
ATOM 682 N N . LEU A 1 92 ? -2.493 4.984 16.475 1.00 92.00 92 LEU A N 1
ATOM 683 C CA . LEU A 1 92 ? -3.786 5.677 16.505 1.00 92.00 92 LEU A CA 1
ATOM 684 C C . LEU A 1 92 ? -3.667 7.161 16.137 1.00 92.00 92 LEU A C 1
ATOM 686 O O . LEU A 1 92 ? -4.496 7.658 15.382 1.00 92.00 92 LEU A O 1
ATOM 690 N N . ILE A 1 93 ? -2.628 7.854 16.616 1.00 93.75 93 ILE A N 1
ATOM 691 C CA . ILE A 1 93 ? -2.347 9.252 16.245 1.00 93.75 93 ILE A CA 1
ATOM 692 C C . ILE A 1 93 ? -2.043 9.360 14.746 1.00 93.75 93 ILE A C 1
ATOM 694 O O . ILE A 1 93 ? -2.544 10.252 14.070 1.00 93.75 93 ILE A O 1
ATOM 698 N N . GLY A 1 94 ? -1.248 8.443 14.192 1.00 91.19 94 GLY A N 1
ATOM 699 C CA . GLY A 1 94 ? -1.018 8.407 12.748 1.00 91.19 94 GLY A CA 1
ATOM 700 C C . GLY A 1 94 ? -2.324 8.195 11.978 1.00 91.19 94 GLY A C 1
ATOM 701 O O . GLY A 1 94 ? -2.594 8.877 10.989 1.00 91.19 94 GLY A O 1
ATOM 702 N N . TYR A 1 95 ? -3.172 7.291 12.467 1.00 87.25 95 TYR A N 1
ATOM 703 C CA . TYR A 1 95 ? -4.436 6.952 11.829 1.00 87.25 95 TYR A CA 1
ATOM 704 C C . TYR A 1 95 ? -5.512 8.034 11.966 1.00 87.25 95 TYR A C 1
ATOM 706 O O . TYR A 1 95 ? -6.358 8.161 11.084 1.00 87.25 95 TYR A O 1
ATOM 714 N N . SER A 1 96 ? -5.456 8.883 12.995 1.00 89.88 96 SER A N 1
ATOM 715 C CA . SER A 1 96 ? -6.401 9.994 13.140 1.00 89.88 96 SER A CA 1
ATOM 716 C C . SER A 1 96 ? -6.324 10.993 11.983 1.00 89.88 96 SER A C 1
ATOM 718 O O . SER A 1 96 ? -7.278 11.732 11.762 1.00 89.88 96 SER A O 1
ATOM 720 N N . SER A 1 97 ? -5.239 10.989 11.197 1.00 90.56 97 SER A N 1
ATOM 721 C CA . SER A 1 97 ? -5.160 11.747 9.942 1.00 90.56 97 SER A CA 1
ATOM 722 C C . SER A 1 97 ? -6.274 11.386 8.948 1.00 90.56 97 SER A C 1
ATOM 724 O O . SER A 1 97 ? -6.731 12.263 8.221 1.00 90.56 97 SER A O 1
ATOM 726 N N . TYR A 1 98 ? -6.788 10.148 8.961 1.00 87.50 98 TYR A N 1
ATOM 727 C CA . TYR A 1 98 ? -7.899 9.720 8.103 1.00 87.50 98 TYR A CA 1
ATOM 728 C C . TYR A 1 98 ? -9.238 10.358 8.477 1.00 87.50 98 TYR A C 1
ATOM 730 O O . TYR A 1 98 ? -10.138 10.373 7.641 1.00 87.50 98 TYR A O 1
ATOM 738 N N . LEU A 1 99 ? -9.374 10.939 9.677 1.00 87.50 99 LEU A N 1
ATOM 739 C CA . LEU A 1 99 ? -10.589 11.659 10.079 1.00 87.50 99 LEU A CA 1
ATOM 740 C C . LEU A 1 99 ? -10.854 12.890 9.206 1.00 87.50 99 LEU A C 1
ATOM 742 O O . LEU A 1 99 ? -11.987 13.359 9.149 1.00 87.50 99 LEU A O 1
ATOM 746 N N . ILE A 1 100 ? -9.855 13.377 8.461 1.00 91.25 100 ILE A N 1
ATOM 747 C CA . ILE A 1 100 ? -10.074 14.422 7.459 1.00 91.25 100 ILE A CA 1
ATOM 748 C C . ILE A 1 100 ? -11.101 14.007 6.399 1.00 91.25 100 ILE A C 1
ATOM 750 O O . ILE A 1 100 ? -11.794 14.867 5.868 1.00 91.25 100 ILE A O 1
ATOM 754 N N . VAL A 1 101 ? -11.218 12.708 6.099 1.00 90.00 101 VAL A N 1
ATOM 755 C CA . VAL A 1 101 ? -12.140 12.184 5.086 1.00 90.00 101 VAL A CA 1
ATOM 756 C C . VAL A 1 101 ? -13.602 12.415 5.492 1.00 90.00 101 VAL A C 1
ATOM 758 O O . VAL A 1 101 ? -14.273 13.145 4.762 1.00 90.00 101 VAL A O 1
ATOM 761 N N . PRO A 1 102 ? -14.100 11.899 6.635 1.00 89.12 102 PRO A N 1
ATOM 762 C CA . PRO A 1 102 ? -15.477 12.145 7.057 1.00 89.12 102 PRO A CA 1
ATOM 763 C C . PRO A 1 102 ? -15.743 13.620 7.367 1.00 89.12 102 PRO A C 1
ATOM 765 O O . PRO A 1 102 ? -16.795 14.138 7.002 1.00 89.12 102 PRO A O 1
ATOM 768 N N . ILE A 1 103 ? -14.769 14.339 7.946 1.00 90.12 103 ILE A N 1
ATOM 769 C CA . ILE A 1 103 ? -14.890 15.788 8.174 1.00 90.12 103 ILE A CA 1
ATOM 770 C C . ILE A 1 103 ? -15.116 16.509 6.843 1.00 90.12 103 ILE A C 1
ATOM 772 O O . ILE A 1 103 ? -16.056 17.286 6.723 1.00 90.12 103 ILE A O 1
ATOM 776 N N . ARG A 1 104 ? -14.307 16.224 5.816 1.00 92.81 104 ARG A N 1
ATOM 777 C CA . ARG A 1 104 ? -14.473 16.807 4.479 1.00 92.81 104 ARG A CA 1
ATOM 778 C C . ARG A 1 104 ? -15.801 16.393 3.841 1.00 92.81 104 ARG A C 1
ATOM 780 O O . ARG A 1 104 ? -16.428 17.246 3.224 1.00 92.81 104 ARG A O 1
ATOM 787 N N . SER A 1 105 ? -16.216 15.133 3.987 1.00 91.75 105 SER A N 1
ATOM 788 C CA . SER A 1 105 ? -17.491 14.624 3.456 1.00 91.75 105 SER A CA 1
ATOM 789 C C . SER A 1 105 ? -18.684 15.403 4.006 1.00 91.75 105 SER A C 1
ATOM 791 O O . SER A 1 105 ? -19.536 15.824 3.235 1.00 91.75 105 SER A O 1
ATOM 793 N N . SER A 1 106 ? -18.681 15.712 5.309 1.00 89.12 106 SER A N 1
ATOM 794 C CA . SER A 1 106 ? -19.770 16.451 5.970 1.00 89.12 106 SER A CA 1
ATOM 795 C C . SER A 1 106 ? -19.972 17.894 5.482 1.00 89.12 106 SER A C 1
ATOM 797 O O . SER A 1 106 ? -21.002 18.502 5.753 1.00 89.12 106 SER A O 1
ATOM 799 N N . PHE A 1 107 ? -19.006 18.461 4.748 1.00 92.19 107 PHE A N 1
ATOM 800 C CA . PHE A 1 107 ? -19.165 19.761 4.085 1.00 92.19 107 PHE A CA 1
ATOM 801 C C . PHE A 1 107 ? -19.777 19.645 2.682 1.00 92.19 107 PHE A C 1
ATOM 803 O O . PHE A 1 107 ? -19.876 20.653 1.984 1.00 92.19 107 PHE A O 1
ATOM 810 N N . HIS A 1 108 ? -20.151 18.435 2.257 1.00 90.75 108 HIS A N 1
ATOM 811 C CA . HIS A 1 108 ? -20.755 18.114 0.964 1.00 90.75 108 HIS A CA 1
ATOM 812 C C . HIS A 1 108 ? -20.060 18.801 -0.228 1.00 90.75 108 HIS A C 1
ATOM 814 O O . HIS A 1 108 ? -20.677 19.581 -0.961 1.00 90.75 108 HIS A O 1
ATOM 820 N N . PRO A 1 109 ? -18.752 18.551 -0.439 1.00 92.50 109 PRO A N 1
ATOM 821 C CA . PRO A 1 109 ? -18.047 19.097 -1.590 1.00 92.50 109 PRO A CA 1
ATOM 822 C C . PRO A 1 109 ? -18.648 18.575 -2.902 1.00 92.50 109 PRO A C 1
ATOM 824 O O . PRO A 1 109 ? -19.224 17.492 -2.955 1.00 92.50 109 PRO A O 1
ATOM 827 N N . THR A 1 110 ? -18.432 19.307 -3.998 1.00 91.50 110 THR A N 1
ATOM 828 C CA . THR A 1 110 ? -18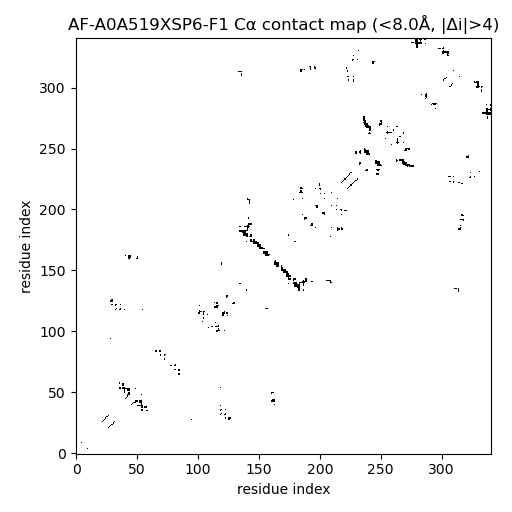.940 18.941 -5.336 1.00 91.50 110 THR A CA 1
ATOM 829 C C . THR A 1 110 ? -18.502 17.551 -5.803 1.00 91.50 110 THR A C 1
ATOM 831 O O . THR A 1 110 ? -19.242 16.889 -6.524 1.00 91.50 110 THR A O 1
ATOM 834 N N . ILE A 1 111 ? -17.313 17.100 -5.386 1.00 87.88 111 ILE A N 1
ATOM 835 C CA . ILE A 1 111 ? -16.827 15.729 -5.577 1.00 87.88 111 ILE A CA 1
ATOM 836 C C . ILE A 1 111 ? -16.746 15.053 -4.206 1.00 87.88 111 ILE A C 1
ATOM 838 O O . ILE A 1 111 ? -15.793 15.287 -3.445 1.00 87.88 111 ILE A O 1
ATOM 842 N N . ASN A 1 112 ? -17.742 14.210 -3.925 1.00 85.44 112 ASN A N 1
ATOM 843 C CA . ASN A 1 112 ? -17.896 13.468 -2.677 1.00 85.44 112 ASN A CA 1
ATOM 844 C C . ASN A 1 112 ? -18.178 11.975 -2.937 1.00 85.44 112 ASN A C 1
ATOM 846 O O . ASN A 1 112 ? -19.306 11.499 -2.850 1.00 85.44 112 ASN A O 1
ATOM 850 N N . GLU A 1 113 ? -17.146 11.234 -3.341 1.00 79.81 113 GLU A N 1
ATOM 851 C CA . GLU A 1 113 ? -17.275 9.817 -3.693 1.00 79.81 113 GLU A CA 1
ATOM 852 C C . GLU A 1 113 ? -17.635 8.953 -2.473 1.00 79.81 113 GLU A C 1
ATOM 854 O O . GLU A 1 113 ? -16.894 8.919 -1.492 1.00 79.81 113 GLU A O 1
ATOM 859 N N . ASN A 1 114 ? -18.723 8.180 -2.581 1.00 78.56 114 ASN A N 1
ATOM 860 C CA . ASN A 1 114 ? -19.292 7.299 -1.541 1.00 78.56 114 ASN A CA 1
ATOM 861 C C . ASN A 1 114 ? -19.831 7.988 -0.283 1.00 78.56 114 ASN A C 1
ATOM 863 O O . ASN A 1 114 ? -20.306 7.279 0.599 1.00 78.56 114 ASN A O 1
ATOM 867 N N . ASP A 1 115 ? -19.741 9.316 -0.205 1.00 83.62 115 ASP A N 1
ATOM 868 C CA . ASP A 1 115 ? -20.237 10.145 0.898 1.00 83.62 115 ASP A CA 1
ATOM 869 C C . ASP A 1 115 ? -19.987 9.565 2.312 1.00 83.62 115 ASP A C 1
ATOM 871 O O . ASP A 1 115 ? -20.929 9.218 3.027 1.00 83.62 115 ASP A O 1
ATOM 875 N N . PRO A 1 116 ? -18.716 9.383 2.727 1.00 85.88 116 PRO A N 1
ATOM 876 C CA . PRO A 1 116 ? -18.365 8.795 4.018 1.00 85.88 116 PRO A CA 1
ATOM 877 C C . PRO A 1 116 ? -18.558 9.766 5.199 1.00 85.88 116 PRO A C 1
ATOM 879 O O . PRO A 1 116 ? -17.614 10.018 5.945 1.00 85.88 116 PRO A O 1
ATOM 882 N N . GLU A 1 117 ? -19.740 10.358 5.361 1.00 82.44 117 GLU A N 1
ATOM 883 C CA . GLU A 1 117 ? -20.022 11.355 6.407 1.00 82.44 117 GLU A CA 1
ATOM 884 C C . GLU A 1 117 ? -20.294 10.756 7.798 1.00 82.44 117 GLU A C 1
ATOM 886 O O . GLU A 1 117 ? -20.009 11.386 8.819 1.00 82.44 117 GLU A O 1
ATOM 891 N N . ASP A 1 118 ? -20.810 9.528 7.857 1.00 84.69 118 ASP A N 1
ATOM 892 C CA . ASP A 1 118 ? -21.143 8.820 9.091 1.00 84.69 118 ASP A CA 1
ATOM 893 C C . ASP A 1 118 ? -20.180 7.654 9.366 1.00 84.69 118 ASP A C 1
ATOM 895 O O . ASP A 1 118 ? -19.374 7.252 8.529 1.00 84.69 118 ASP A O 1
ATOM 899 N N . VAL A 1 119 ? -20.242 7.083 10.573 1.00 82.94 119 VAL A N 1
ATOM 900 C CA . VAL A 1 119 ? -19.315 6.015 10.989 1.00 82.94 119 VAL A CA 1
ATOM 901 C C . VAL A 1 119 ? -19.417 4.787 10.082 1.00 82.94 119 VAL A C 1
ATOM 903 O O . VAL A 1 119 ? -18.397 4.159 9.808 1.00 82.94 119 VAL A O 1
ATOM 906 N N . LEU A 1 120 ? -20.611 4.426 9.602 1.00 85.25 120 LEU A N 1
ATOM 907 C CA . LEU A 1 120 ? -20.804 3.209 8.810 1.00 85.25 120 LEU A CA 1
ATOM 908 C C . LEU A 1 120 ? -20.351 3.398 7.363 1.00 85.25 120 LEU A C 1
ATOM 910 O O . LEU A 1 120 ? -19.644 2.537 6.830 1.00 85.25 120 LEU A O 1
ATOM 914 N N . SER A 1 121 ? -20.681 4.535 6.750 1.00 83.88 121 SER A N 1
ATOM 915 C CA . SER A 1 121 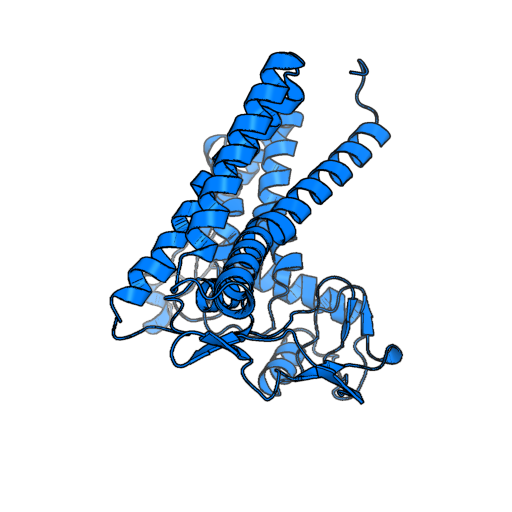? -20.155 4.901 5.429 1.00 83.88 121 SER A CA 1
ATOM 916 C C . SER A 1 121 ? -18.631 5.072 5.464 1.00 83.88 121 SER A C 1
ATOM 918 O O . SER A 1 121 ? -17.938 4.581 4.570 1.00 83.88 121 SER A O 1
ATOM 920 N N . PHE A 1 122 ? -18.073 5.623 6.547 1.00 84.81 122 PHE A N 1
ATOM 921 C CA . PHE A 1 122 ? -16.627 5.680 6.766 1.00 84.81 122 PHE A CA 1
ATOM 922 C C . PHE A 1 122 ? -15.980 4.291 6.907 1.00 84.81 122 PHE A C 1
ATOM 924 O O . PHE A 1 122 ? -14.923 4.045 6.323 1.00 84.81 122 PHE A O 1
ATOM 931 N N . VAL A 1 123 ? -16.610 3.343 7.613 1.00 83.31 123 VAL A N 1
ATOM 932 C CA . VAL A 1 123 ? -16.135 1.945 7.680 1.00 83.31 123 VAL A CA 1
ATOM 933 C C . VAL A 1 123 ? -16.111 1.310 6.291 1.00 83.31 123 VAL A C 1
ATOM 935 O O . VAL A 1 123 ? -15.106 0.704 5.915 1.00 83.31 123 VAL A O 1
ATOM 938 N N . SER A 1 124 ? -17.191 1.471 5.522 1.00 82.31 124 SER A N 1
ATOM 939 C CA . SER A 1 124 ? -17.309 0.948 4.154 1.00 82.31 124 SER A CA 1
ATOM 940 C C . SER A 1 124 ? -16.230 1.546 3.238 1.00 82.31 124 SER A C 1
ATOM 942 O O . SER A 1 124 ? -15.563 0.823 2.488 1.00 82.31 124 SER A O 1
ATOM 944 N N . TYR A 1 125 ? -15.962 2.850 3.381 1.00 84.56 125 TYR A N 1
ATOM 945 C CA . TYR A 1 125 ? -14.886 3.554 2.685 1.00 84.56 125 TYR A CA 1
ATOM 946 C C . TYR A 1 125 ? -13.503 2.975 3.017 1.00 84.56 125 TYR A C 1
ATOM 948 O O . TYR A 1 125 ? -12.735 2.646 2.110 1.00 84.56 125 TYR A O 1
ATOM 956 N N . LEU A 1 126 ? -13.191 2.790 4.303 1.00 83.06 126 LEU A N 1
ATOM 957 C CA . LEU A 1 126 ? -11.900 2.261 4.757 1.00 83.06 126 LEU A CA 1
ATOM 958 C C . LEU A 1 126 ? -11.659 0.816 4.323 1.00 83.06 126 LEU A C 1
ATOM 960 O O . LEU A 1 126 ? -10.536 0.452 3.968 1.00 83.06 126 LEU A O 1
ATOM 964 N N . LYS A 1 127 ? -12.714 -0.001 4.318 1.00 79.62 127 LYS A N 1
ATOM 965 C CA . LYS A 1 127 ? -12.680 -1.375 3.807 1.00 79.62 127 LYS A CA 1
ATOM 966 C C . LYS A 1 127 ? -12.593 -1.452 2.290 1.00 79.62 127 LYS A C 1
ATOM 968 O O . LYS A 1 127 ? -12.304 -2.523 1.766 1.00 79.62 127 LYS A O 1
ATOM 973 N N . ARG A 1 128 ? -12.796 -0.329 1.589 1.00 78.44 128 ARG A N 1
ATOM 974 C CA . ARG A 1 128 ? -12.778 -0.250 0.126 1.00 78.44 128 ARG A CA 1
ATOM 975 C C . ARG A 1 128 ? -13.819 -1.170 -0.521 1.00 78.44 128 ARG A C 1
ATOM 977 O O . ARG A 1 128 ? -13.582 -1.660 -1.620 1.00 78.44 128 ARG A O 1
ATOM 984 N N . GLU A 1 129 ? -14.973 -1.359 0.124 1.00 77.31 129 GLU A N 1
ATOM 985 C CA . GLU A 1 129 ? -16.034 -2.273 -0.342 1.00 77.31 129 GLU A CA 1
ATOM 986 C C . GLU A 1 129 ? -16.496 -1.947 -1.774 1.00 77.31 129 GLU A C 1
ATOM 988 O O . GLU A 1 129 ? -16.768 -2.845 -2.564 1.00 77.31 129 GLU A O 1
ATOM 993 N N . GLN A 1 130 ? -16.465 -0.667 -2.152 1.00 69.88 130 GLN A N 1
ATOM 994 C CA . GLN A 1 130 ? -16.762 -0.177 -3.504 1.00 69.88 130 GLN A CA 1
ATOM 995 C C . GLN A 1 130 ? -15.887 -0.769 -4.629 1.00 69.88 130 GLN A C 1
ATOM 997 O O . GLN A 1 130 ? -16.300 -0.773 -5.783 1.00 69.88 130 GLN A O 1
ATOM 1002 N N . TYR A 1 131 ? -14.673 -1.239 -4.323 1.00 71.19 131 TYR A N 1
ATOM 1003 C CA . TYR A 1 131 ? -13.710 -1.713 -5.326 1.00 71.19 131 TYR A CA 1
ATOM 1004 C C . TYR A 1 131 ? -13.701 -3.242 -5.477 1.00 71.19 131 TYR A C 1
ATOM 1006 O O . TYR A 1 131 ? -12.920 -3.763 -6.277 1.00 71.19 131 TYR A O 1
ATOM 1014 N N . GLY A 1 132 ? -14.532 -3.954 -4.709 1.00 74.06 132 GLY A N 1
ATOM 1015 C CA . GLY A 1 132 ? -14.551 -5.413 -4.660 1.00 74.06 132 GLY A CA 1
ATOM 1016 C C . GLY A 1 132 ? -13.296 -6.032 -4.031 1.00 74.06 132 GLY A C 1
ATOM 1017 O O . GLY A 1 132 ? -12.367 -5.351 -3.585 1.00 74.06 132 GLY A O 1
ATOM 1018 N N . SER A 1 133 ? -13.264 -7.363 -3.985 1.00 73.50 133 SER A N 1
ATOM 1019 C CA . SER A 1 133 ? -12.164 -8.125 -3.393 1.00 73.50 133 SER A CA 1
ATOM 1020 C C . SER A 1 133 ? -11.028 -8.367 -4.388 1.00 73.50 133 SER A C 1
ATOM 1022 O O . SER A 1 133 ? -11.261 -8.786 -5.522 1.00 73.50 133 SER A O 1
ATOM 1024 N N . ARG A 1 134 ? -9.778 -8.200 -3.940 1.00 83.31 134 ARG A N 1
ATOM 1025 C CA . ARG A 1 134 ? -8.588 -8.655 -4.676 1.00 83.31 134 ARG A CA 1
ATOM 1026 C C . ARG A 1 134 ? -8.049 -9.919 -4.014 1.00 83.31 134 ARG A C 1
ATOM 1028 O O . ARG A 1 134 ? -7.714 -9.860 -2.829 1.00 83.31 134 ARG A O 1
ATOM 1035 N N . PRO A 1 135 ? -7.922 -11.044 -4.733 1.00 86.88 135 PRO A N 1
ATOM 1036 C CA . PRO A 1 135 ? -7.389 -12.252 -4.128 1.00 86.88 135 PRO A CA 1
ATOM 1037 C C . PRO A 1 135 ? -5.888 -12.072 -3.866 1.00 86.88 135 PRO A C 1
ATOM 1039 O O . PRO A 1 135 ? -5.160 -11.601 -4.735 1.00 86.88 135 PRO A O 1
ATOM 1042 N N . LEU A 1 136 ? -5.418 -12.398 -2.658 1.00 87.00 136 LEU A N 1
ATOM 1043 C CA . LEU A 1 136 ? -4.013 -12.201 -2.270 1.00 87.00 136 LEU A CA 1
ATOM 1044 C C . LEU A 1 136 ? -3.248 -13.521 -2.205 1.00 87.00 136 LEU A C 1
ATOM 1046 O O . LEU A 1 136 ? -2.325 -13.743 -2.985 1.00 87.00 136 LEU A O 1
ATOM 1050 N N . LEU A 1 137 ? -3.623 -14.393 -1.267 1.00 89.00 137 LEU A N 1
ATOM 1051 C CA . LEU A 1 137 ? -2.933 -15.664 -1.031 1.00 89.00 137 LEU A CA 1
ATOM 1052 C C . LEU A 1 137 ? -3.557 -16.820 -1.801 1.00 89.00 137 LEU A C 1
ATOM 1054 O O . LEU A 1 137 ? -2.828 -17.649 -2.330 1.00 89.00 137 LEU A O 1
ATOM 1058 N N . TYR A 1 138 ? -4.881 -16.879 -1.875 1.00 90.06 138 TYR A N 1
ATOM 1059 C CA . TYR A 1 138 ? -5.608 -17.933 -2.570 1.00 90.06 138 TYR A CA 1
ATOM 1060 C C . TYR A 1 138 ? -6.893 -17.344 -3.142 1.00 90.06 138 TYR A C 1
ATOM 1062 O O . TYR A 1 138 ? -7.547 -16.545 -2.471 1.00 90.06 138 TYR A O 1
ATOM 1070 N N . GLY A 1 139 ? -7.224 -17.677 -4.385 1.00 90.12 139 GLY A N 1
ATOM 1071 C CA . GLY A 1 139 ? -8.404 -17.122 -5.040 1.00 90.12 139 GLY A CA 1
ATOM 1072 C C . GLY A 1 139 ? -8.486 -17.444 -6.529 1.00 90.12 139 GLY A C 1
ATOM 1073 O O . GLY A 1 139 ? -7.640 -18.186 -7.035 1.00 90.12 139 GLY A O 1
ATOM 1074 N N . PRO A 1 140 ? -9.507 -16.909 -7.214 1.00 90.06 140 PRO A N 1
ATOM 1075 C CA . PRO A 1 140 ? -9.857 -17.294 -8.575 1.00 90.06 140 PRO A CA 1
ATOM 1076 C C . PRO A 1 140 ? -8.839 -16.821 -9.615 1.00 90.06 140 PRO A C 1
ATOM 1078 O O . PRO A 1 140 ? -8.155 -15.806 -9.447 1.00 90.06 140 PRO A O 1
ATOM 1081 N N . GLN A 1 141 ? -8.772 -17.567 -10.714 1.00 87.50 141 GLN A N 1
ATOM 1082 C CA . GLN A 1 141 ? -8.068 -17.195 -11.940 1.00 87.50 141 GLN A CA 1
ATOM 1083 C C . GLN A 1 141 ? -8.984 -16.393 -12.882 1.00 87.50 141 GLN A C 1
ATOM 1085 O O . GLN A 1 141 ? -10.201 -16.422 -12.745 1.00 87.50 141 GLN A O 1
ATOM 1090 N N . PHE A 1 142 ? -8.418 -15.699 -13.876 1.00 85.75 142 PHE A N 1
ATOM 1091 C CA . PHE A 1 142 ? -9.201 -14.848 -14.793 1.00 85.75 142 PHE A CA 1
ATOM 1092 C C . PHE A 1 142 ? -10.271 -15.586 -15.613 1.00 85.75 142 PHE A C 1
ATOM 1094 O O . PHE A 1 142 ? -11.209 -14.962 -16.096 1.00 85.75 142 PHE A O 1
ATOM 1101 N N . ASN A 1 143 ? -10.103 -16.894 -15.818 1.00 83.06 143 ASN A N 1
ATOM 1102 C CA . ASN A 1 143 ? -11.032 -17.738 -16.562 1.00 83.06 143 ASN A CA 1
ATOM 1103 C C . ASN A 1 143 ? -12.060 -18.433 -15.653 1.00 83.06 143 ASN A C 1
ATOM 1105 O O . ASN A 1 143 ? -12.861 -19.220 -16.154 1.00 83.06 143 ASN A O 1
ATOM 1109 N N . ALA A 1 144 ? -12.011 -18.184 -14.341 1.00 83.75 144 ALA A N 1
ATOM 1110 C CA . ALA A 1 144 ? -12.962 -18.728 -13.387 1.00 83.75 144 ALA A CA 1
ATOM 1111 C C . ALA A 1 144 ? -14.337 -18.089 -13.612 1.00 83.75 144 ALA A C 1
ATOM 1113 O O . ALA A 1 144 ? -14.459 -16.863 -13.678 1.00 83.75 144 ALA A O 1
ATOM 1114 N N . GLN A 1 145 ? -15.369 -18.920 -13.720 1.00 81.31 145 GLN A N 1
ATOM 1115 C CA . GLN A 1 145 ? -16.751 -18.456 -13.759 1.00 81.31 145 GLN A CA 1
ATOM 1116 C C . GLN A 1 145 ? -17.366 -18.610 -12.369 1.00 81.31 145 GLN A C 1
ATOM 1118 O O . GLN A 1 145 ? -17.113 -19.630 -11.724 1.00 81.31 145 GLN A O 1
ATOM 1123 N N . PRO A 1 146 ? -18.149 -17.629 -11.894 1.00 82.62 146 PRO A N 1
ATOM 1124 C CA . PRO A 1 146 ? -18.855 -17.789 -10.635 1.00 82.62 146 PRO A CA 1
ATOM 1125 C C . PRO A 1 146 ? -19.844 -18.960 -10.706 1.00 82.62 146 PRO A C 1
ATOM 1127 O O . PRO A 1 146 ? -20.656 -19.014 -11.632 1.00 82.62 146 PRO A O 1
ATOM 1130 N N . ASP A 1 147 ? -19.776 -19.892 -9.756 1.00 83.62 147 ASP A N 1
ATOM 1131 C CA . ASP A 1 147 ? -20.675 -21.054 -9.648 1.00 83.62 147 ASP A CA 1
ATOM 1132 C C . ASP A 1 147 ? -21.804 -20.831 -8.633 1.00 83.62 147 ASP A C 1
ATOM 1134 O O . ASP A 1 147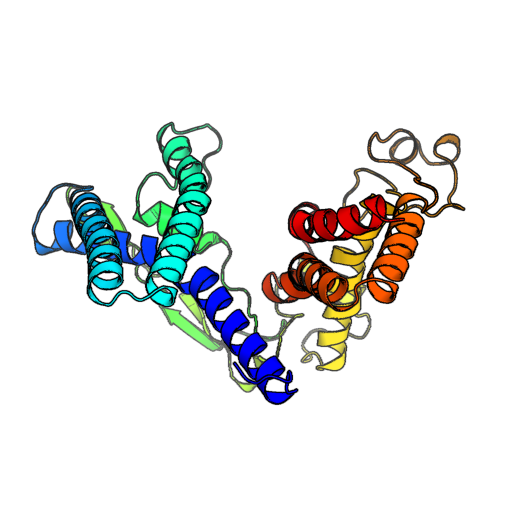 ? -22.921 -21.319 -8.817 1.00 83.62 147 ASP A O 1
ATOM 1138 N N . HIS A 1 148 ? -21.547 -20.025 -7.606 1.00 84.56 148 HIS A N 1
ATOM 1139 C CA . HIS A 1 148 ? -22.549 -19.518 -6.675 1.00 84.56 148 HIS A CA 1
ATOM 1140 C C . HIS A 1 148 ? -22.280 -18.055 -6.324 1.00 84.56 148 HIS A C 1
ATOM 1142 O O . HIS A 1 148 ? -21.232 -17.495 -6.637 1.00 84.56 148 HIS A O 1
ATOM 1148 N N . TYR A 1 149 ? -23.243 -17.422 -5.661 1.00 83.56 149 TYR A N 1
ATOM 1149 C CA . TYR A 1 149 ? -23.051 -16.117 -5.040 1.00 83.56 149 TYR A CA 1
ATOM 1150 C C . TYR A 1 149 ? -23.214 -16.261 -3.533 1.00 83.56 149 TYR A C 1
ATOM 1152 O O . TYR A 1 149 ? -24.148 -16.909 -3.058 1.00 83.56 149 TYR A O 1
ATOM 1160 N N . GLU A 1 150 ? -22.278 -15.686 -2.791 1.00 82.44 150 GLU A N 1
ATOM 1161 C CA . GLU A 1 150 ? -22.328 -15.600 -1.339 1.00 82.44 150 GLU A CA 1
ATOM 1162 C C . GLU A 1 150 ? -22.915 -14.241 -0.946 1.00 82.44 150 GLU A C 1
ATOM 1164 O O . GLU A 1 150 ? -22.610 -13.209 -1.553 1.00 82.44 150 GLU A O 1
ATOM 1169 N N . GLU A 1 151 ? -23.782 -14.225 0.068 1.00 81.00 151 GLU A N 1
ATOM 1170 C CA . GLU A 1 151 ? -24.259 -12.962 0.627 1.00 81.00 151 GLU A CA 1
ATOM 1171 C C . GLU A 1 151 ? -23.117 -12.265 1.370 1.00 81.00 151 GLU A C 1
ATOM 1173 O O . GLU A 1 151 ? -22.589 -12.779 2.357 1.00 81.00 151 GLU A O 1
ATOM 1178 N N . GLY A 1 152 ? -22.767 -11.066 0.909 1.00 77.31 152 GLY A N 1
ATOM 1179 C CA . GLY A 1 152 ? -21.808 -10.194 1.568 1.00 77.31 152 GLY A CA 1
ATOM 1180 C C . GLY A 1 152 ? -22.307 -9.681 2.922 1.00 77.31 152 GLY A C 1
ATOM 1181 O O . GLY A 1 152 ? -23.456 -9.879 3.327 1.00 77.31 152 GLY A O 1
ATOM 1182 N N . ALA A 1 153 ? -21.425 -8.984 3.639 1.00 78.00 153 ALA A N 1
ATOM 1183 C CA . ALA A 1 153 ? -21.724 -8.467 4.972 1.00 78.00 153 ALA A CA 1
ATOM 1184 C C . ALA A 1 153 ? -22.942 -7.511 4.980 1.00 78.00 153 ALA A C 1
ATOM 1186 O O . ALA A 1 153 ? -23.126 -6.735 4.035 1.00 78.00 153 ALA A O 1
ATOM 1187 N N . PRO A 1 154 ? -23.755 -7.510 6.059 1.00 79.00 154 PRO A N 1
ATOM 1188 C CA . PRO A 1 154 ? -24.898 -6.613 6.176 1.00 79.00 154 PRO A CA 1
ATOM 1189 C C . PRO A 1 154 ? -24.427 -5.156 6.187 1.00 79.00 154 PRO A C 1
ATOM 1191 O O . PRO A 1 154 ? -23.552 -4.773 6.970 1.00 79.00 154 PRO A O 1
ATOM 1194 N N . ARG A 1 155 ? -25.029 -4.332 5.327 1.00 78.88 155 ARG A N 1
ATOM 1195 C CA . ARG A 1 155 ? -24.801 -2.882 5.280 1.00 78.88 155 ARG A CA 1
ATOM 1196 C C . ARG A 1 155 ? -25.991 -2.187 5.909 1.00 78.88 155 ARG A C 1
ATOM 1198 O O . ARG A 1 155 ? -27.125 -2.547 5.624 1.00 78.88 155 ARG A O 1
ATOM 1205 N N . TYR A 1 156 ? -25.739 -1.180 6.730 1.00 80.81 156 TYR A N 1
ATOM 1206 C CA . TYR A 1 156 ? -26.790 -0.433 7.410 1.00 80.81 156 TYR A CA 1
ATOM 1207 C C . TYR A 1 156 ? -26.778 1.018 6.942 1.00 80.81 156 TYR A C 1
ATOM 1209 O O . TYR A 1 156 ? -25.712 1.620 6.824 1.00 80.81 156 TYR A O 1
ATOM 1217 N N . ALA A 1 157 ? -27.961 1.577 6.708 1.00 81.44 157 ALA A N 1
ATOM 1218 C CA . ALA A 1 157 ? -28.157 2.984 6.388 1.00 81.44 157 ALA A CA 1
ATOM 1219 C C . ALA A 1 157 ? -29.117 3.625 7.394 1.00 81.44 157 ALA A C 1
ATOM 1221 O O . ALA A 1 157 ? -29.985 2.960 7.966 1.00 81.44 157 ALA A O 1
ATOM 1222 N N . ARG A 1 158 ? -28.956 4.930 7.618 1.00 83.31 158 ARG A N 1
ATOM 1223 C CA . ARG A 1 158 ? -29.873 5.698 8.465 1.00 83.31 158 ARG A CA 1
ATOM 1224 C C . ARG A 1 158 ? -31.230 5.799 7.773 1.00 83.31 158 ARG A C 1
ATOM 1226 O O . ARG A 1 158 ? -31.304 6.240 6.628 1.00 83.31 158 ARG A O 1
ATOM 1233 N N . LYS A 1 159 ? -32.302 5.427 8.471 1.00 82.50 159 LYS A N 1
ATOM 1234 C CA . LYS A 1 159 ? -33.676 5.618 8.001 1.00 82.50 159 LYS A CA 1
ATOM 1235 C C . LYS A 1 159 ? -34.584 5.960 9.179 1.00 82.50 159 LYS A C 1
ATOM 1237 O O . LYS A 1 159 ? -34.767 5.162 10.096 1.00 82.50 159 LYS A O 1
ATOM 1242 N N . GLY A 1 160 ? -35.136 7.172 9.156 1.00 83.50 160 GLY A N 1
ATOM 1243 C CA . GLY A 1 160 ? -35.810 7.733 10.329 1.00 83.50 160 GLY A CA 1
ATOM 1244 C C . GLY A 1 160 ? -34.841 7.808 11.510 1.00 83.50 160 GLY A C 1
ATOM 1245 O O . GLY A 1 160 ? -33.733 8.311 11.355 1.00 83.50 160 GLY A O 1
ATOM 1246 N N . ASP A 1 161 ? -35.237 7.242 12.650 1.00 82.31 161 ASP A N 1
ATOM 1247 C CA . ASP A 1 161 ? -34.463 7.263 13.901 1.00 82.31 161 ASP A CA 1
ATOM 1248 C C . ASP A 1 161 ? -33.626 5.992 14.139 1.00 82.31 161 ASP A C 1
ATOM 1250 O O . ASP A 1 161 ? -33.112 5.780 15.237 1.00 82.31 161 ASP A O 1
ATOM 1254 N N . LYS A 1 162 ? -33.520 5.102 13.142 1.00 86.19 162 LYS A N 1
ATOM 1255 C CA . LYS A 1 162 ? -32.830 3.810 13.271 1.00 86.19 162 LYS A CA 1
ATOM 1256 C C . LYS A 1 162 ? -31.889 3.527 12.107 1.00 86.19 162 LYS A C 1
ATOM 1258 O O . LYS A 1 162 ? -31.935 4.172 11.058 1.00 86.19 162 LYS A O 1
ATOM 1263 N N . TYR A 1 163 ? -31.034 2.530 12.308 1.00 84.38 163 TYR A N 1
ATOM 1264 C CA . TYR A 1 163 ? -30.238 1.934 11.247 1.00 84.38 163 TYR A CA 1
ATOM 1265 C C . TYR A 1 163 ? -30.988 0.740 10.657 1.00 84.38 163 TYR A C 1
ATOM 1267 O O . TYR A 1 163 ? -31.178 -0.269 11.334 1.00 84.38 163 TYR A O 1
ATOM 1275 N N . GLU A 1 164 ? -31.400 0.843 9.397 1.00 83.25 164 GLU A N 1
ATOM 1276 C CA . GLU A 1 164 ? -32.008 -0.267 8.661 1.00 83.25 164 GLU A CA 1
ATOM 1277 C C . GLU A 1 164 ? -30.978 -0.932 7.752 1.00 83.25 164 GLU A C 1
ATOM 1279 O O . GLU A 1 164 ? -30.113 -0.272 7.172 1.00 83.25 164 GLU A O 1
ATOM 1284 N N . GLU A 1 165 ? -31.063 -2.255 7.643 1.00 83.00 165 GLU A N 1
ATOM 1285 C CA . GLU A 1 165 ? -30.228 -3.012 6.722 1.00 83.00 165 GLU A CA 1
ATOM 1286 C C . GLU A 1 165 ? -30.624 -2.698 5.272 1.00 83.00 165 GLU A C 1
ATOM 1288 O O . GLU A 1 165 ? -31.797 -2.758 4.896 1.00 83.00 165 GLU A O 1
ATOM 1293 N N . VAL A 1 166 ? -29.635 -2.354 4.452 1.00 78.94 166 VAL A N 1
ATOM 1294 C CA . VAL A 1 166 ? -29.808 -2.093 3.026 1.00 78.94 166 VAL A CA 1
ATOM 1295 C C . VAL A 1 166 ? -29.889 -3.433 2.305 1.00 78.94 166 VAL A C 1
ATOM 1297 O O . VAL A 1 166 ? -28.894 -4.149 2.191 1.00 78.94 166 VAL A O 1
ATOM 1300 N N . LEU A 1 167 ? -31.084 -3.757 1.811 1.00 79.88 167 LEU A N 1
ATOM 1301 C CA . LEU A 1 167 ? -31.343 -4.939 0.995 1.00 79.88 167 LEU A CA 1
ATOM 1302 C C . LEU A 1 167 ? -31.524 -4.562 -0.488 1.00 79.88 167 LEU A C 1
ATOM 1304 O O . LEU A 1 167 ? -32.072 -3.495 -0.776 1.00 79.88 167 LEU A O 1
ATOM 1308 N N . PRO A 1 168 ? -31.132 -5.443 -1.428 1.00 77.81 168 PRO A N 1
ATOM 1309 C CA . PRO A 1 168 ? -30.459 -6.728 -1.206 1.00 77.81 168 PRO A CA 1
ATOM 1310 C C . PRO A 1 168 ? -28.992 -6.558 -0.779 1.00 77.81 168 PRO A C 1
ATOM 1312 O O . PRO A 1 168 ? -28.336 -5.582 -1.147 1.00 77.81 168 PRO A O 1
ATOM 1315 N N . ARG A 1 169 ? -28.469 -7.528 -0.016 1.00 80.06 169 ARG A N 1
ATOM 1316 C CA . ARG A 1 169 ? -27.037 -7.591 0.312 1.00 80.06 169 ARG A CA 1
ATOM 1317 C C . ARG A 1 169 ? -26.207 -7.671 -0.965 1.00 80.06 169 ARG A C 1
ATOM 1319 O O . ARG A 1 169 ? -26.638 -8.271 -1.954 1.00 80.06 169 ARG A O 1
ATOM 1326 N N . ALA A 1 170 ? -25.005 -7.098 -0.921 1.00 75.12 170 ALA A N 1
ATOM 1327 C CA . ALA A 1 170 ? -24.040 -7.260 -1.999 1.00 75.12 170 ALA A CA 1
ATOM 1328 C C . ALA A 1 170 ? -23.766 -8.756 -2.208 1.00 75.12 170 ALA A C 1
ATOM 1330 O O . ALA A 1 170 ? -23.537 -9.478 -1.244 1.00 75.12 170 ALA A O 1
ATOM 1331 N N . GLN A 1 171 ? -23.840 -9.215 -3.452 1.00 79.19 171 GLN A N 1
ATOM 1332 C CA . GLN A 1 171 ? -23.544 -10.597 -3.812 1.00 79.19 171 GLN A CA 1
ATOM 1333 C C . GLN A 1 171 ? -22.064 -10.687 -4.174 1.00 79.19 171 GLN A C 1
ATOM 1335 O O . GLN A 1 171 ? -21.611 -10.006 -5.099 1.00 79.19 171 GLN A O 1
ATOM 1340 N N . GLU A 1 172 ? -21.311 -11.507 -3.451 1.00 79.69 172 GLU A N 1
ATOM 1341 C CA . GLU A 1 172 ? -19.912 -11.785 -3.759 1.00 79.69 172 GLU A CA 1
ATOM 1342 C C . GLU A 1 172 ? -19.835 -13.069 -4.597 1.00 79.69 172 GLU A C 1
ATOM 1344 O O . GLU A 1 172 ? -20.423 -14.082 -4.216 1.00 79.69 172 GLU A O 1
ATOM 1349 N N . PRO A 1 173 ? -19.168 -13.057 -5.764 1.00 81.00 173 PRO A N 1
ATOM 1350 C CA . PRO A 1 173 ? -19.062 -14.252 -6.590 1.00 81.00 173 PRO A CA 1
ATOM 1351 C C . PRO A 1 173 ? -18.216 -15.314 -5.877 1.00 81.00 173 PRO A C 1
ATOM 1353 O O . PRO A 1 173 ? -17.035 -15.096 -5.593 1.00 81.00 173 PRO A O 1
ATOM 1356 N N . GLY A 1 174 ? -18.830 -16.464 -5.617 1.00 83.50 174 GLY A N 1
ATOM 1357 C CA . GLY A 1 174 ? -18.158 -17.701 -5.249 1.00 83.50 174 GLY A CA 1
ATOM 1358 C C . GLY A 1 174 ? -17.571 -18.372 -6.487 1.00 83.50 174 GLY A C 1
ATOM 1359 O O . GLY A 1 174 ? -18.046 -18.156 -7.598 1.00 83.50 174 GLY A O 1
ATOM 1360 N N . TYR A 1 175 ? -16.495 -19.135 -6.302 1.00 86.06 175 TYR A N 1
ATOM 1361 C CA . TYR A 1 175 ? -15.842 -19.863 -7.390 1.00 86.06 175 TYR A CA 1
ATOM 1362 C C . TYR A 1 175 ? -15.531 -21.292 -6.957 1.00 86.06 175 TYR A C 1
ATOM 1364 O O . TYR A 1 175 ? -15.138 -21.523 -5.803 1.00 86.06 175 TYR A O 1
ATOM 1372 N N . ALA A 1 176 ? -15.573 -22.215 -7.916 1.00 86.06 176 ALA A N 1
ATOM 1373 C CA . ALA A 1 176 ? -15.170 -23.598 -7.724 1.00 86.06 176 ALA A CA 1
ATOM 1374 C C . ALA A 1 176 ? -13.697 -23.700 -7.293 1.00 86.06 176 ALA A C 1
ATOM 1376 O O . ALA A 1 176 ? -12.821 -23.001 -7.809 1.00 86.06 176 ALA A O 1
ATOM 1377 N N . ASP A 1 177 ? -13.386 -24.630 -6.388 1.00 86.12 177 ASP A N 1
ATOM 1378 C CA . ASP A 1 177 ? -12.016 -24.812 -5.883 1.00 86.12 177 ASP A CA 1
ATOM 1379 C C . ASP A 1 177 ? -11.016 -25.202 -6.980 1.00 86.12 177 ASP A C 1
ATOM 1381 O O . ASP A 1 177 ? -9.837 -24.861 -6.901 1.00 86.12 177 ASP A O 1
ATOM 1385 N N . ALA A 1 178 ? -11.491 -25.853 -8.046 1.00 86.56 178 ALA A N 1
ATOM 1386 C CA . ALA A 1 178 ? -10.673 -26.198 -9.204 1.00 86.56 178 ALA A CA 1
ATOM 1387 C C . ALA A 1 178 ? -10.175 -24.969 -9.986 1.00 86.56 178 ALA A C 1
ATOM 1389 O O . ALA A 1 178 ? -9.191 -25.082 -10.721 1.00 86.56 178 ALA A O 1
ATOM 1390 N N . ASP A 1 179 ? -10.851 -23.826 -9.864 1.00 87.19 179 ASP A N 1
ATOM 1391 C CA . ASP A 1 179 ? -10.530 -22.579 -10.568 1.00 87.19 179 ASP A CA 1
ATOM 1392 C C . ASP A 1 179 ? -9.778 -21.581 -9.675 1.00 87.19 179 ASP A C 1
ATOM 1394 O O . ASP A 1 179 ? -9.446 -20.469 -10.099 1.00 87.19 179 ASP A O 1
ATOM 1398 N N . LYS A 1 180 ? -9.475 -21.984 -8.436 1.00 90.12 180 LYS A N 1
ATOM 1399 C CA . LYS A 1 180 ? -8.651 -21.222 -7.502 1.00 90.12 180 LYS A CA 1
ATOM 1400 C C . LYS A 1 180 ? -7.196 -21.660 -7.593 1.00 90.12 180 LYS A C 1
ATOM 1402 O O . LYS A 1 180 ? -6.871 -22.833 -7.764 1.00 90.12 180 LYS A O 1
ATOM 1407 N N . MET A 1 181 ? -6.291 -20.706 -7.411 1.00 92.06 181 MET A N 1
ATOM 1408 C CA . MET A 1 181 ? -4.861 -20.978 -7.322 1.00 92.06 181 MET A CA 1
ATOM 1409 C C . MET A 1 181 ? -4.211 -20.231 -6.163 1.00 92.06 181 MET A C 1
ATOM 1411 O O . MET A 1 181 ? -4.736 -19.238 -5.657 1.00 92.06 181 MET A O 1
ATOM 1415 N N . LEU A 1 182 ? -3.027 -20.700 -5.768 1.00 92.62 182 LEU A N 1
ATOM 1416 C CA . LEU A 1 182 ? -2.166 -19.978 -4.842 1.00 92.62 182 LEU A CA 1
ATOM 1417 C C . LEU A 1 182 ? -1.582 -18.740 -5.531 1.00 92.62 182 LEU A C 1
ATOM 1419 O O . LEU A 1 182 ? -1.075 -18.816 -6.649 1.00 92.62 182 LEU A O 1
ATOM 1423 N N . LEU A 1 183 ? -1.598 -17.620 -4.814 1.00 92.81 183 LEU A N 1
ATOM 1424 C CA . LEU A 1 183 ? -1.016 -16.345 -5.212 1.00 92.81 183 LEU A CA 1
ATOM 1425 C C . LEU A 1 183 ? -1.512 -15.852 -6.590 1.00 92.81 183 LEU A C 1
ATOM 1427 O O . LEU A 1 183 ? -0.684 -15.576 -7.463 1.00 92.81 183 LEU A O 1
ATOM 1431 N N . PRO A 1 184 ? -2.831 -15.752 -6.830 1.00 93.38 184 PRO A N 1
ATOM 1432 C CA . PRO A 1 184 ? -3.366 -15.399 -8.143 1.00 93.38 184 PRO A CA 1
ATOM 1433 C C . PRO A 1 184 ? -3.034 -13.944 -8.502 1.00 93.38 184 PRO A C 1
ATOM 1435 O O . PRO A 1 184 ? -3.374 -13.007 -7.786 1.00 93.38 184 PRO A O 1
ATOM 1438 N N . ARG A 1 185 ? -2.362 -13.740 -9.633 1.00 93.81 185 ARG A N 1
ATOM 1439 C CA . ARG A 1 185 ? -1.978 -12.431 -10.199 1.00 93.81 185 ARG A CA 1
ATOM 1440 C C . ARG A 1 185 ? -2.744 -12.111 -11.473 1.00 93.81 185 ARG A C 1
ATOM 1442 O O . ARG A 1 185 ? -3.023 -10.948 -11.758 1.00 93.81 185 ARG A O 1
ATOM 1449 N N . ILE A 1 186 ? -3.129 -13.157 -12.197 1.00 92.75 186 ILE A N 1
ATOM 1450 C CA . ILE A 1 186 ? -4.000 -13.101 -13.368 1.00 92.75 186 ILE A CA 1
ATOM 1451 C C . ILE A 1 186 ? -5.400 -13.545 -12.925 1.00 92.75 186 ILE A C 1
ATOM 1453 O O . ILE A 1 186 ? -5.753 -14.717 -13.042 1.00 92.75 186 ILE A O 1
ATOM 1457 N N . TYR A 1 187 ? -6.157 -12.616 -12.336 1.00 90.06 187 TYR A N 1
ATOM 1458 C CA . 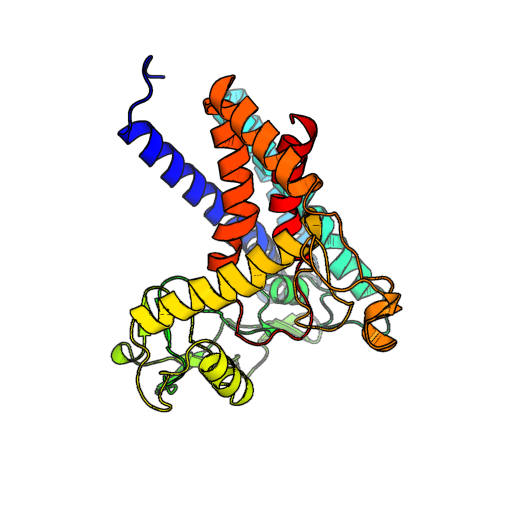TYR A 1 187 ? -7.442 -12.905 -11.681 1.00 90.06 187 TYR A CA 1
ATOM 1459 C C . TYR A 1 187 ? -8.628 -12.129 -12.260 1.00 90.06 187 TYR A C 1
ATOM 1461 O O . TYR A 1 187 ? -9.769 -12.526 -12.054 1.00 90.06 187 TYR A O 1
ATOM 1469 N N . SER A 1 188 ? -8.396 -11.008 -12.949 1.00 88.00 188 SER A N 1
ATOM 1470 C CA . SER A 1 188 ? -9.502 -10.184 -13.437 1.00 88.00 188 SER A CA 1
ATOM 1471 C C . SER A 1 188 ? -10.047 -10.702 -14.767 1.00 88.00 188 SER A C 1
ATOM 1473 O O . SER A 1 188 ? -9.294 -10.850 -15.726 1.00 88.00 188 SER A O 1
ATOM 1475 N N . TYR A 1 189 ? -11.359 -10.920 -14.817 1.00 82.56 189 TYR A N 1
ATOM 1476 C CA . TYR A 1 189 ? -12.101 -11.393 -15.989 1.00 82.56 189 TYR A CA 1
ATOM 1477 C C . TYR A 1 189 ? -12.633 -10.255 -16.880 1.00 82.56 189 TYR A C 1
ATOM 1479 O O . TYR A 1 189 ? -13.351 -10.505 -17.846 1.00 82.56 189 TYR A O 1
ATOM 1487 N N . GLU A 1 190 ? -12.315 -8.994 -16.568 1.00 85.81 190 GLU A N 1
ATOM 1488 C CA . GLU A 1 190 ? -12.759 -7.859 -17.379 1.00 85.81 190 GLU A CA 1
ATOM 1489 C C . GLU A 1 190 ? -12.131 -7.930 -18.785 1.00 85.81 190 GLU A C 1
ATOM 1491 O O . GLU A 1 190 ? -10.909 -8.089 -18.889 1.00 85.81 190 GLU A O 1
ATOM 1496 N N . PRO A 1 191 ? -12.907 -7.772 -19.877 1.00 86.81 191 PRO A N 1
ATOM 1497 C CA . PRO A 1 191 ? -12.386 -7.917 -21.238 1.00 86.81 191 PRO A CA 1
ATOM 1498 C C . PRO A 1 191 ? -11.160 -7.041 -21.534 1.00 86.81 191 PRO A C 1
ATOM 1500 O O . PRO A 1 191 ? -10.221 -7.492 -22.192 1.00 86.81 191 PRO A O 1
ATOM 1503 N N . ALA A 1 192 ? -11.128 -5.814 -21.001 1.00 88.88 192 ALA A N 1
ATOM 1504 C CA . ALA A 1 192 ? -9.982 -4.915 -21.123 1.00 88.88 192 ALA A CA 1
ATOM 1505 C C . ALA A 1 192 ? -8.731 -5.477 -20.423 1.00 88.88 192 ALA A C 1
ATOM 1507 O O . ALA A 1 192 ? -7.636 -5.457 -20.985 1.00 88.88 192 ALA A O 1
ATOM 1508 N N . HIS A 1 193 ? -8.883 -6.050 -19.226 1.00 90.69 193 HIS A N 1
ATOM 1509 C CA . HIS A 1 193 ? -7.772 -6.657 -18.494 1.00 90.69 193 HIS A CA 1
ATOM 1510 C C . HIS A 1 193 ? -7.246 -7.913 -19.180 1.00 90.69 193 HIS A C 1
ATOM 1512 O O . HIS A 1 193 ? -6.034 -8.099 -19.229 1.00 90.69 193 HIS A O 1
ATOM 1518 N N . ILE A 1 194 ? -8.117 -8.739 -19.765 1.00 87.50 194 ILE A N 1
ATOM 1519 C CA . ILE A 1 194 ? -7.708 -9.934 -20.518 1.00 87.50 194 ILE A CA 1
ATOM 1520 C C . ILE A 1 194 ? -6.794 -9.552 -21.687 1.00 87.50 194 ILE A C 1
ATOM 1522 O O . ILE A 1 194 ? -5.756 -10.185 -21.897 1.00 87.50 194 ILE A O 1
ATOM 1526 N N . GLN A 1 195 ? -7.138 -8.495 -22.426 1.00 89.12 195 GLN A N 1
ATOM 1527 C CA . GLN A 1 195 ? -6.305 -8.003 -23.525 1.00 89.12 195 GLN A CA 1
ATOM 1528 C C . GLN A 1 195 ? -4.939 -7.515 -23.032 1.00 89.12 195 GLN A C 1
ATOM 1530 O O . GLN A 1 195 ? -3.916 -7.853 -23.627 1.00 89.12 195 GLN A O 1
ATOM 1535 N N . GLU A 1 196 ? -4.899 -6.773 -21.926 1.00 91.38 196 GLU A N 1
ATOM 1536 C CA . GLU A 1 196 ? -3.636 -6.314 -21.344 1.00 91.38 196 GLU A CA 1
ATOM 1537 C C . GLU A 1 196 ? -2.798 -7.472 -20.783 1.00 91.38 196 GLU A C 1
ATOM 1539 O O . GLU A 1 196 ? -1.585 -7.508 -20.987 1.00 91.38 196 GLU A O 1
ATOM 1544 N N . TYR A 1 197 ? -3.412 -8.476 -20.149 1.00 92.81 197 TYR A N 1
ATOM 1545 C CA . TYR A 1 197 ? -2.702 -9.670 -19.687 1.00 92.81 197 TYR A CA 1
ATOM 1546 C C . TYR A 1 197 ? -1.976 -10.378 -20.836 1.00 92.81 197 TYR A C 1
ATOM 1548 O O . TYR A 1 197 ? -0.812 -10.751 -20.673 1.00 92.81 197 TYR A O 1
ATOM 1556 N N . LYS A 1 198 ? -2.613 -10.491 -22.011 1.00 90.88 198 LYS A N 1
ATOM 1557 C CA . LYS A 1 198 ? -2.001 -11.072 -23.218 1.00 90.88 198 LYS A CA 1
ATOM 1558 C C . LYS A 1 198 ? -0.801 -10.264 -23.726 1.00 90.88 198 LYS A C 1
ATOM 1560 O O . LYS A 1 198 ? 0.131 -10.848 -24.266 1.00 90.88 198 LYS A O 1
ATOM 1565 N N . LYS A 1 199 ? -0.758 -8.940 -23.519 1.00 91.19 199 LYS A N 1
ATOM 1566 C CA . LYS A 1 199 ? 0.422 -8.126 -23.879 1.00 91.19 199 LYS A CA 1
ATOM 1567 C C . LYS A 1 199 ? 1.639 -8.470 -23.021 1.00 91.19 199 LYS A C 1
ATOM 1569 O O . LYS A 1 199 ? 2.756 -8.532 -23.528 1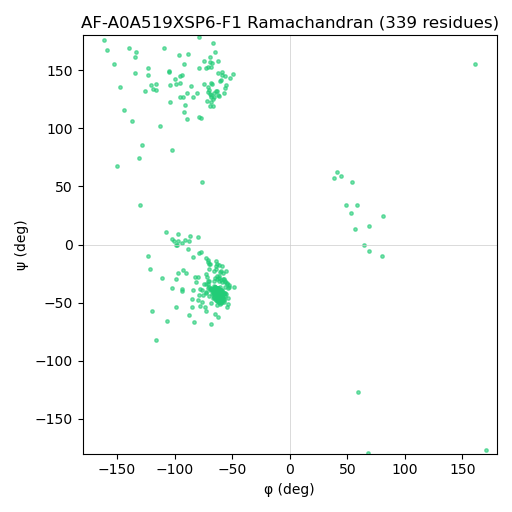.00 91.19 199 LYS A O 1
ATOM 1574 N N . TRP A 1 200 ? 1.431 -8.711 -21.727 1.00 91.44 200 TRP A N 1
ATOM 1575 C CA . TRP A 1 200 ? 2.508 -9.048 -20.788 1.00 91.44 200 TRP A CA 1
ATOM 1576 C C . TRP A 1 200 ? 2.903 -10.526 -20.835 1.00 91.44 200 TRP A C 1
ATOM 1578 O O . TRP A 1 200 ? 4.072 -10.874 -20.623 1.00 91.44 200 TRP A O 1
ATOM 1588 N N . ILE A 1 201 ? 1.931 -11.391 -21.127 1.00 93.62 201 ILE A N 1
ATOM 1589 C CA . ILE A 1 201 ? 2.069 -12.843 -21.228 1.00 93.62 201 ILE A CA 1
ATOM 1590 C C . ILE A 1 201 ? 1.485 -13.295 -22.580 1.00 93.62 201 ILE A C 1
ATOM 1592 O O . ILE A 1 201 ? 0.320 -13.684 -22.638 1.00 93.62 201 ILE A O 1
ATOM 1596 N N . PRO A 1 202 ? 2.282 -13.257 -23.666 1.00 86.75 202 PRO A N 1
ATOM 1597 C CA . PRO A 1 202 ? 1.810 -13.578 -25.019 1.00 86.75 202 PRO A CA 1
ATOM 1598 C C . PRO A 1 202 ? 1.247 -14.995 -25.171 1.00 86.75 202 PRO A C 1
ATOM 1600 O O . PRO A 1 202 ? 0.320 -15.207 -25.945 1.00 86.75 202 PRO A O 1
ATOM 1603 N N . ASP A 1 203 ? 1.760 -15.948 -24.389 1.00 86.94 203 ASP A N 1
ATOM 1604 C CA . ASP A 1 203 ? 1.332 -17.354 -24.417 1.00 86.94 203 ASP A CA 1
ATOM 1605 C C . ASP A 1 203 ? 0.018 -17.605 -23.649 1.00 86.94 203 ASP A C 1
ATOM 1607 O O . ASP A 1 203 ? -0.368 -18.753 -23.423 1.00 86.94 203 ASP A O 1
ATOM 1611 N N . LEU A 1 204 ? -0.649 -16.551 -23.167 1.00 86.50 204 LEU A N 1
ATOM 1612 C CA . LEU A 1 204 ? -1.905 -16.669 -22.436 1.00 86.50 204 LEU A CA 1
ATOM 1613 C C . LEU A 1 204 ? -3.064 -16.933 -23.407 1.00 86.50 204 LEU A C 1
ATOM 1615 O O . LEU A 1 204 ? -3.506 -16.046 -24.141 1.00 86.50 204 LEU A O 1
ATOM 1619 N N . VAL A 1 205 ? -3.589 -18.156 -23.372 1.00 82.75 205 VAL A N 1
ATOM 1620 C CA . VAL A 1 205 ? -4.747 -18.568 -24.172 1.00 82.75 205 VAL A CA 1
ATOM 1621 C C . VAL A 1 205 ? -6.036 -18.299 -23.399 1.00 82.75 205 VAL A C 1
ATOM 1623 O O . VAL A 1 205 ? -6.178 -18.670 -22.236 1.00 82.75 205 VAL A O 1
ATOM 1626 N N . GLU A 1 206 ? -6.996 -17.651 -24.053 1.00 79.38 206 GLU A N 1
ATOM 1627 C CA . GLU A 1 206 ? -8.303 -17.363 -23.464 1.00 79.38 206 GLU A CA 1
ATOM 1628 C C . GLU A 1 206 ? -9.108 -18.650 -23.247 1.00 79.38 206 GLU A C 1
ATOM 1630 O O . GLU A 1 206 ? -9.090 -19.553 -24.080 1.00 79.38 206 GLU A O 1
ATOM 1635 N N . GLY A 1 207 ? -9.777 -18.756 -22.098 1.00 77.38 207 GLY A N 1
ATOM 1636 C CA . GLY A 1 207 ? -10.507 -19.963 -21.696 1.00 77.38 207 GLY A CA 1
ATOM 1637 C C . GLY A 1 207 ? -9.633 -21.081 -21.114 1.00 77.38 207 GLY A C 1
ATOM 1638 O O . GLY A 1 207 ? -10.172 -22.019 -20.530 1.00 77.38 207 GLY A O 1
ATOM 1639 N N . GLN A 1 208 ? -8.302 -20.983 -21.200 1.00 84.06 208 GLN A N 1
ATOM 1640 C CA . GLN A 1 208 ? -7.394 -21.908 -20.521 1.00 84.06 208 GLN A CA 1
ATOM 1641 C C . GLN A 1 208 ? -6.937 -21.351 -19.172 1.00 84.06 208 GLN A C 1
ATOM 1643 O O . GLN A 1 208 ? -6.707 -20.152 -19.011 1.00 84.06 208 GLN A O 1
ATOM 1648 N N . LYS A 1 209 ? -6.766 -22.253 -18.201 1.00 86.19 209 LYS A N 1
ATOM 1649 C CA . LYS A 1 209 ? -6.242 -21.911 -16.877 1.00 86.19 209 LYS A CA 1
ATOM 1650 C C . LYS A 1 209 ? -4.788 -21.451 -16.998 1.00 86.19 209 LYS A C 1
ATOM 1652 O O . LYS A 1 209 ? -3.974 -22.208 -17.536 1.00 86.19 209 LYS A O 1
ATOM 1657 N N . PRO A 1 210 ? -4.424 -20.267 -16.470 1.00 88.56 210 PRO A N 1
ATOM 1658 C CA . PRO A 1 210 ? -3.031 -19.867 -16.379 1.00 88.56 210 PRO A CA 1
ATOM 1659 C C . PRO A 1 210 ? -2.219 -20.900 -15.608 1.00 88.56 210 PRO A C 1
ATOM 1661 O O . PRO A 1 210 ? -2.587 -21.331 -14.512 1.00 88.56 210 PRO A O 1
ATOM 1664 N N . THR A 1 211 ? -1.056 -21.240 -16.143 1.00 91.44 211 THR A N 1
ATOM 1665 C CA . THR A 1 211 ? -0.049 -21.985 -15.390 1.00 91.44 211 THR A CA 1
ATOM 1666 C C . THR A 1 211 ? 0.548 -21.102 -14.289 1.00 91.44 211 THR A C 1
ATOM 1668 O O . THR A 1 211 ? 0.587 -19.873 -14.399 1.00 91.44 211 THR A O 1
ATOM 1671 N N . MET A 1 212 ? 1.101 -21.712 -13.234 1.00 92.38 212 MET A N 1
ATOM 1672 C CA . MET A 1 212 ? 1.812 -20.956 -12.191 1.00 92.38 212 MET A CA 1
ATOM 1673 C C . MET A 1 212 ? 2.997 -20.156 -12.761 1.00 92.38 212 MET A C 1
ATOM 1675 O O . MET A 1 212 ? 3.280 -19.055 -12.296 1.00 92.38 212 MET A O 1
ATOM 1679 N N . GLY A 1 213 ? 3.652 -20.666 -13.811 1.00 93.00 213 GLY A N 1
ATOM 1680 C CA . GLY A 1 213 ? 4.722 -19.959 -14.516 1.00 93.00 213 GLY A CA 1
ATOM 1681 C C . GLY A 1 213 ? 4.241 -18.680 -15.204 1.00 93.00 213 GLY A C 1
ATOM 1682 O O . GLY A 1 213 ? 4.879 -17.642 -15.060 1.00 93.00 213 GLY A O 1
ATOM 1683 N N . GLN A 1 214 ? 3.091 -18.713 -15.884 1.00 93.00 214 GLN A N 1
ATOM 1684 C CA . GLN A 1 214 ? 2.474 -17.517 -16.480 1.00 93.00 214 GLN A CA 1
ATOM 1685 C C . GLN A 1 214 ? 2.033 -16.518 -15.404 1.00 93.00 214 GLN A C 1
ATOM 1687 O O . GLN A 1 214 ? 2.294 -15.321 -15.519 1.00 93.00 214 GLN A O 1
ATOM 1692 N N . ASN A 1 215 ? 1.432 -17.021 -14.325 1.00 93.56 215 ASN A N 1
ATOM 1693 C CA . ASN A 1 215 ? 0.995 -16.223 -13.185 1.00 93.56 215 ASN A CA 1
ATOM 1694 C C . ASN A 1 215 ? 2.158 -15.462 -12.517 1.00 93.56 215 ASN A C 1
ATOM 1696 O O . ASN A 1 215 ? 2.089 -14.249 -12.314 1.00 93.56 215 ASN A O 1
ATOM 1700 N N . LEU A 1 216 ? 3.266 -16.155 -12.230 1.00 94.81 216 LEU A N 1
ATOM 1701 C CA . LEU A 1 216 ? 4.485 -15.528 -11.714 1.00 94.81 216 LEU A CA 1
ATOM 1702 C C . LEU A 1 216 ? 5.197 -14.682 -12.776 1.00 94.81 216 LEU A C 1
ATOM 1704 O O . LEU A 1 216 ? 5.785 -13.655 -12.451 1.00 94.81 216 LEU A O 1
ATOM 1708 N N . GLY A 1 217 ? 5.111 -15.056 -14.050 1.00 95.38 217 GLY A N 1
ATOM 1709 C CA . GLY A 1 217 ? 5.599 -14.241 -15.158 1.00 95.38 217 GLY A CA 1
ATOM 1710 C C . GLY A 1 217 ? 4.959 -12.854 -15.158 1.00 95.38 217 GLY A C 1
ATOM 1711 O O . GLY A 1 217 ? 5.664 -11.860 -15.324 1.00 95.38 217 GLY A O 1
ATOM 1712 N N . PHE A 1 218 ? 3.653 -12.770 -14.892 1.00 95.50 218 PHE A N 1
ATOM 1713 C CA . PHE A 1 218 ? 2.953 -11.494 -14.758 1.00 95.50 218 PHE A CA 1
ATOM 1714 C C . PHE A 1 218 ? 3.419 -10.702 -13.528 1.00 95.50 218 PHE A C 1
ATOM 1716 O O . PHE A 1 218 ? 3.673 -9.500 -13.638 1.00 95.50 218 PHE A O 1
ATOM 1723 N N . LEU A 1 219 ? 3.619 -11.370 -12.383 1.00 95.62 219 LEU A N 1
ATOM 1724 C CA . LEU A 1 219 ? 4.207 -10.749 -11.188 1.00 95.62 219 LEU A CA 1
ATOM 1725 C C . LEU A 1 219 ? 5.552 -10.091 -11.506 1.00 95.62 219 LEU A C 1
ATOM 1727 O O . LEU A 1 219 ? 5.755 -8.925 -11.187 1.00 95.62 219 LEU A O 1
ATOM 1731 N N . PHE A 1 220 ? 6.474 -10.815 -12.139 1.00 95.75 220 PHE A N 1
ATOM 1732 C CA . PHE A 1 220 ? 7.825 -10.306 -12.369 1.00 95.75 220 PHE A CA 1
ATOM 1733 C C . PHE A 1 220 ? 7.888 -9.266 -13.490 1.00 95.75 220 PHE A C 1
ATOM 1735 O O . PHE A 1 220 ? 8.540 -8.237 -13.320 1.00 95.75 220 PHE A O 1
ATOM 1742 N N . LYS A 1 221 ? 7.205 -9.496 -14.619 1.00 95.50 221 LYS A N 1
ATOM 1743 C CA . LYS A 1 221 ? 7.253 -8.591 -15.778 1.00 95.50 221 LYS A CA 1
ATOM 1744 C C . LYS A 1 221 ? 6.459 -7.314 -15.536 1.00 95.50 221 LYS A C 1
ATOM 1746 O O . LYS A 1 221 ? 7.001 -6.222 -15.679 1.00 95.50 221 LYS A O 1
ATOM 1751 N N . TYR A 1 222 ? 5.189 -7.450 -15.162 1.00 95.25 222 TYR A N 1
ATOM 1752 C CA . TYR A 1 222 ? 4.309 -6.302 -14.999 1.00 95.25 222 TYR A CA 1
ATOM 1753 C C . TYR A 1 222 ? 4.404 -5.723 -13.591 1.00 95.25 222 TYR A C 1
ATOM 1755 O O . TYR A 1 222 ? 4.793 -4.574 -13.415 1.00 95.25 222 TYR A O 1
ATOM 1763 N N . GLN A 1 223 ? 4.078 -6.510 -12.567 1.00 95.19 223 GLN A N 1
ATOM 1764 C CA . GLN A 1 223 ? 3.893 -5.942 -11.233 1.00 95.19 223 GLN A CA 1
ATOM 1765 C C . GLN A 1 223 ? 5.226 -5.472 -10.616 1.00 95.19 223 GLN A C 1
ATOM 1767 O O . GLN A 1 223 ? 5.307 -4.368 -10.093 1.00 95.19 223 GLN A O 1
ATOM 1772 N N . MET A 1 224 ? 6.306 -6.249 -10.709 1.00 96.06 224 MET A N 1
ATOM 1773 C CA . MET A 1 224 ? 7.627 -5.841 -10.212 1.00 96.06 224 MET A CA 1
ATOM 1774 C C . MET A 1 224 ? 8.401 -5.008 -11.235 1.00 96.06 224 MET A C 1
ATOM 1776 O O . MET A 1 224 ? 8.946 -3.969 -10.881 1.00 96.06 224 MET A O 1
ATOM 1780 N N . GLY A 1 225 ? 8.458 -5.443 -12.494 1.00 95.44 225 GLY A N 1
ATOM 1781 C CA . GLY A 1 225 ? 9.173 -4.742 -13.562 1.00 95.44 225 GLY A CA 1
ATOM 1782 C C . GLY A 1 225 ? 8.515 -3.417 -13.936 1.00 95.44 225 GLY A C 1
ATOM 1783 O O . GLY A 1 225 ? 9.058 -2.340 -13.693 1.00 95.44 225 GLY A O 1
ATOM 1784 N N . HIS A 1 226 ? 7.330 -3.502 -14.530 1.00 95.00 226 HIS A N 1
ATOM 1785 C CA . HIS A 1 226 ? 6.651 -2.346 -15.103 1.00 95.00 226 HIS A CA 1
ATOM 1786 C C . HIS A 1 226 ? 6.034 -1.393 -14.079 1.00 95.00 226 HIS A C 1
ATOM 1788 O O . HIS A 1 226 ? 6.016 -0.192 -14.321 1.00 95.00 226 HIS A O 1
ATOM 1794 N N . MET A 1 227 ? 5.529 -1.870 -12.942 1.00 94.88 227 MET A N 1
ATOM 1795 C CA . MET A 1 227 ? 5.042 -0.959 -11.904 1.00 94.88 227 MET A CA 1
ATOM 1796 C C . MET A 1 227 ? 6.221 -0.481 -11.061 1.00 94.88 227 MET A C 1
ATOM 1798 O O . MET A 1 227 ? 6.604 0.678 -11.151 1.00 94.88 227 MET A O 1
ATOM 1802 N N . PHE A 1 228 ? 6.871 -1.352 -10.294 1.00 96.12 228 PHE A N 1
ATOM 1803 C CA . PHE A 1 228 ? 7.887 -0.882 -9.351 1.00 96.12 228 PHE A CA 1
ATOM 1804 C C . PHE A 1 228 ? 9.197 -0.414 -9.993 1.00 96.12 228 PHE A C 1
ATOM 1806 O O . PHE A 1 228 ? 9.578 0.738 -9.793 1.00 96.12 228 PHE A O 1
ATOM 1813 N N . TRP A 1 229 ? 9.893 -1.253 -10.766 1.00 96.12 229 TRP A N 1
ATOM 1814 C CA . TRP A 1 229 ? 11.217 -0.893 -11.292 1.00 96.12 229 TRP A CA 1
ATOM 1815 C C . TRP A 1 229 ? 11.172 0.266 -12.289 1.00 96.12 229 TRP A C 1
ATOM 1817 O O . TRP A 1 229 ? 12.100 1.073 -12.315 1.00 96.12 229 TRP A O 1
ATOM 1827 N N . ARG A 1 230 ? 10.084 0.409 -13.054 1.00 95.88 230 ARG A N 1
ATOM 1828 C CA . ARG A 1 230 ? 9.857 1.576 -13.919 1.00 95.88 230 ARG A CA 1
ATOM 1829 C C . ARG A 1 230 ? 9.726 2.865 -13.112 1.00 95.88 230 ARG A C 1
ATOM 1831 O O . ARG A 1 230 ? 10.461 3.808 -13.383 1.00 95.88 230 ARG A O 1
ATOM 1838 N N . TYR A 1 231 ? 8.848 2.910 -12.104 1.00 95.38 231 TYR A N 1
ATOM 1839 C CA . TYR A 1 231 ? 8.701 4.108 -11.266 1.00 95.38 231 TYR A CA 1
ATOM 1840 C C . TYR A 1 231 ? 9.962 4.400 -10.455 1.00 95.38 231 TYR A C 1
ATOM 1842 O O . TYR A 1 231 ? 10.338 5.557 -10.280 1.00 95.38 231 TYR A O 1
ATOM 1850 N N . PHE A 1 232 ? 10.652 3.363 -9.986 1.00 96.31 232 PHE A N 1
ATOM 1851 C CA . PHE A 1 232 ? 11.955 3.516 -9.355 1.00 96.31 232 PHE A CA 1
ATOM 1852 C C . PHE A 1 232 ? 12.955 4.154 -10.338 1.00 96.31 232 PHE A C 1
ATOM 1854 O O . PHE A 1 232 ? 13.592 5.154 -10.019 1.00 96.31 232 PHE A O 1
ATOM 1861 N N . GLY A 1 233 ? 13.014 3.659 -11.577 1.00 95.75 233 GLY A N 1
ATOM 1862 C CA . GLY A 1 233 ? 13.831 4.228 -12.649 1.00 95.75 233 GLY A CA 1
ATOM 1863 C C . GLY A 1 233 ? 13.479 5.678 -12.993 1.00 95.75 233 GLY A C 1
ATOM 1864 O O . GLY A 1 233 ? 14.385 6.486 -13.181 1.00 95.75 233 GLY A O 1
ATOM 1865 N N . TRP A 1 234 ? 12.195 6.047 -12.997 1.00 94.88 234 TRP A N 1
ATOM 1866 C CA . TRP A 1 234 ? 11.764 7.436 -13.203 1.00 94.88 234 TRP A CA 1
ATOM 1867 C C . TRP A 1 234 ? 12.377 8.410 -12.199 1.00 94.88 234 TRP A C 1
ATOM 1869 O O . TRP A 1 234 ? 12.687 9.538 -12.563 1.00 94.88 234 TRP A O 1
ATOM 1879 N N . ASN A 1 235 ? 12.552 7.984 -10.946 1.00 93.44 235 ASN A N 1
ATOM 1880 C CA . ASN A 1 235 ? 13.071 8.844 -9.884 1.00 93.44 235 ASN A CA 1
ATOM 1881 C C . ASN A 1 235 ? 14.604 8.951 -9.892 1.00 93.44 235 ASN A C 1
ATOM 1883 O O . ASN A 1 235 ? 15.140 9.960 -9.443 1.00 93.44 235 ASN A O 1
ATOM 1887 N N . TYR A 1 236 ? 15.314 7.926 -10.381 1.00 95.88 236 TYR A N 1
ATOM 1888 C CA . TYR A 1 236 ? 16.770 7.815 -10.192 1.00 95.88 236 TYR A CA 1
ATOM 1889 C C . TYR A 1 236 ? 17.596 7.698 -11.477 1.00 95.88 236 TYR A C 1
ATOM 1891 O O . TYR A 1 236 ? 18.823 7.789 -11.421 1.00 95.88 236 TYR A O 1
ATOM 1899 N N . ILE A 1 237 ? 16.947 7.504 -12.625 1.00 96.19 237 ILE A N 1
ATOM 1900 C CA . ILE A 1 237 ? 17.584 7.436 -13.946 1.00 96.19 237 ILE A CA 1
ATOM 1901 C C . ILE A 1 237 ? 17.027 8.538 -14.842 1.00 96.19 237 ILE A C 1
ATOM 1903 O O . ILE A 1 237 ? 17.794 9.370 -15.317 1.00 96.19 237 ILE A O 1
ATOM 1907 N N . GLY A 1 238 ? 15.710 8.563 -15.035 1.00 94.56 238 GLY A N 1
ATOM 1908 C CA . GLY A 1 238 ? 15.041 9.532 -15.893 1.00 94.56 238 GLY A CA 1
ATOM 1909 C C . GLY A 1 238 ? 13.643 9.082 -16.309 1.00 94.56 238 GLY A C 1
ATOM 1910 O O . GLY A 1 238 ? 13.345 7.885 -16.356 1.00 94.56 238 GLY A O 1
ATOM 1911 N N . ARG A 1 239 ? 12.777 10.035 -16.644 1.00 94.31 239 ARG A N 1
ATOM 1912 C CA . ARG A 1 239 ? 11.389 9.810 -17.065 1.00 94.31 239 ARG A CA 1
ATOM 1913 C C . ARG A 1 239 ? 11.154 10.363 -18.463 1.00 94.31 239 ARG A C 1
ATOM 1915 O O . ARG A 1 239 ? 11.571 11.473 -18.770 1.00 94.31 239 ARG A O 1
ATOM 1922 N N . ASP A 1 240 ? 10.447 9.593 -19.287 1.00 92.06 240 ASP A N 1
ATOM 1923 C CA . ASP A 1 240 ? 10.217 9.946 -20.691 1.00 92.06 240 ASP A CA 1
ATOM 1924 C C . ASP A 1 240 ? 9.156 11.039 -20.876 1.00 92.06 240 ASP A C 1
ATOM 1926 O O . ASP A 1 240 ? 9.397 12.030 -21.554 1.00 92.06 240 ASP A O 1
ATOM 1930 N N . SER A 1 241 ? 7.983 10.905 -20.259 1.00 91.88 241 SER A N 1
ATOM 1931 C CA . SER A 1 241 ? 6.909 11.902 -20.374 1.00 91.88 241 SER A CA 1
ATOM 1932 C C . SER A 1 241 ? 5.872 11.779 -19.257 1.00 91.88 241 SER A C 1
ATOM 1934 O O . SER A 1 241 ? 5.930 10.880 -18.413 1.00 91.88 241 SER A O 1
ATOM 1936 N N . ASP A 1 242 ? 4.913 12.703 -19.238 1.00 89.44 242 ASP A N 1
ATOM 1937 C CA . ASP A 1 242 ? 3.733 12.691 -18.369 1.00 89.44 242 ASP A CA 1
ATOM 1938 C C . ASP A 1 242 ? 2.644 11.706 -18.834 1.00 89.44 242 ASP A C 1
ATOM 1940 O O . ASP A 1 242 ? 1.674 11.469 -18.113 1.00 89.44 242 ASP A O 1
ATOM 1944 N N . ILE A 1 243 ? 2.826 11.093 -20.006 1.00 90.44 243 ILE A N 1
ATOM 1945 C CA . ILE A 1 243 ? 1.902 10.128 -20.598 1.00 90.44 243 ILE A CA 1
ATOM 1946 C C . ILE A 1 243 ? 1.889 8.840 -19.766 1.00 90.44 243 ILE A C 1
ATOM 1948 O O . ILE A 1 243 ? 2.924 8.347 -19.314 1.00 90.44 243 ILE A O 1
ATOM 1952 N N . GLN A 1 244 ? 0.698 8.274 -19.569 1.00 89.44 244 GLN A N 1
ATOM 1953 C CA . GLN A 1 244 ? 0.551 7.005 -18.868 1.00 89.44 244 GLN A CA 1
ATOM 1954 C C . GLN A 1 244 ? 1.312 5.886 -19.594 1.00 89.44 244 GLN A C 1
ATOM 1956 O O . GLN A 1 244 ? 1.299 5.799 -20.819 1.00 89.44 244 GLN A O 1
ATOM 1961 N N . GLN A 1 245 ? 1.940 5.002 -18.823 1.00 89.88 245 GLN A N 1
ATOM 1962 C CA . GLN A 1 245 ? 2.848 3.951 -19.279 1.00 89.88 245 GLN A CA 1
ATOM 1963 C C . GLN A 1 245 ? 4.187 4.458 -19.840 1.00 89.88 245 GLN A C 1
ATOM 1965 O O . GLN A 1 245 ? 4.907 3.683 -20.469 1.00 89.88 245 GLN A O 1
ATOM 1970 N N . ALA A 1 246 ? 4.566 5.719 -19.583 1.00 91.81 246 ALA A N 1
ATOM 1971 C CA . ALA A 1 246 ? 5.844 6.264 -20.043 1.00 91.81 246 ALA A CA 1
ATOM 1972 C C . ALA A 1 246 ? 7.056 5.440 -19.562 1.00 91.81 246 ALA A C 1
ATOM 1974 O O . ALA A 1 246 ? 7.082 4.893 -18.455 1.00 91.81 246 ALA A O 1
ATOM 1975 N N . GLY A 1 247 ? 8.076 5.356 -20.414 1.00 92.50 247 GLY A N 1
ATOM 1976 C CA . GLY A 1 247 ? 9.295 4.593 -20.155 1.00 92.50 247 GLY A CA 1
ATOM 1977 C C . GLY A 1 247 ? 10.288 5.303 -19.233 1.00 92.50 247 GLY A C 1
ATOM 1978 O O . GLY A 1 247 ? 10.073 6.434 -18.790 1.00 92.50 247 GLY A O 1
ATOM 1979 N N . VAL A 1 248 ? 11.394 4.613 -18.951 1.00 94.50 248 VAL A N 1
ATOM 1980 C CA . VAL A 1 248 ? 12.561 5.170 -18.254 1.00 94.50 248 VAL A CA 1
ATOM 1981 C C . VAL A 1 248 ? 13.547 5.685 -19.298 1.00 94.50 248 VAL A C 1
ATOM 1983 O O . VAL A 1 248 ? 13.941 4.941 -20.196 1.00 94.50 248 VAL A O 1
ATOM 1986 N N . VAL A 1 249 ? 13.961 6.942 -19.165 1.00 93.31 249 VAL A N 1
ATOM 1987 C CA . VAL A 1 249 ? 14.998 7.543 -20.014 1.00 93.31 249 VAL A CA 1
ATOM 1988 C C . VAL A 1 249 ? 16.356 7.107 -19.490 1.00 93.31 249 VAL A C 1
ATOM 1990 O O . VAL A 1 249 ? 16.629 7.205 -18.298 1.00 93.31 249 VAL A O 1
ATOM 1993 N N . THR A 1 250 ? 17.213 6.612 -20.376 1.00 92.44 250 THR A N 1
ATOM 1994 C CA . THR A 1 250 ? 18.582 6.194 -20.048 1.00 92.44 250 THR A CA 1
ATOM 1995 C C . THR A 1 250 ? 19.587 7.310 -20.356 1.00 92.44 250 THR A C 1
ATOM 1997 O O . THR A 1 250 ? 19.289 8.199 -21.159 1.00 92.44 250 THR A O 1
ATOM 2000 N N . PRO A 1 251 ? 20.823 7.254 -19.821 1.00 91.19 251 PRO A N 1
ATOM 2001 C CA . PRO A 1 251 ? 21.859 8.254 -20.110 1.00 91.19 251 PRO A CA 1
ATOM 2002 C C . PRO A 1 251 ? 22.164 8.450 -21.606 1.00 91.19 251 PRO A C 1
ATOM 2004 O O . PRO A 1 251 ? 22.649 9.504 -21.999 1.00 91.19 251 PRO A O 1
ATOM 2007 N N . PHE A 1 252 ? 21.863 7.448 -22.437 1.00 90.62 252 PHE A N 1
ATOM 2008 C CA . PHE A 1 252 ? 22.118 7.442 -23.882 1.00 90.62 252 PHE A CA 1
ATOM 2009 C C . PHE A 1 252 ? 20.870 7.726 -24.727 1.00 90.62 252 PHE A C 1
ATOM 2011 O O . PHE A 1 252 ? 20.908 7.611 -25.950 1.00 90.62 252 PHE A O 1
ATOM 2018 N N . SER A 1 253 ? 19.744 8.034 -24.086 1.00 87.75 253 SER A N 1
ATOM 2019 C CA . SER A 1 253 ? 18.498 8.332 -24.786 1.00 87.75 253 SER A CA 1
ATOM 2020 C C . SER A 1 253 ? 18.589 9.651 -25.551 1.00 87.75 253 SER A C 1
ATOM 2022 O O . SER A 1 253 ? 19.346 10.552 -25.188 1.00 87.75 253 SER A O 1
ATOM 2024 N N . ALA A 1 254 ? 17.798 9.757 -26.618 1.00 83.19 254 ALA A N 1
ATOM 2025 C CA . ALA A 1 254 ? 17.700 10.963 -27.426 1.00 83.19 254 ALA A CA 1
ATOM 2026 C C . ALA A 1 254 ? 17.330 12.180 -26.559 1.00 83.19 254 ALA A C 1
ATOM 2028 O O . ALA A 1 254 ? 16.472 12.088 -25.682 1.00 83.19 254 ALA A O 1
ATOM 2029 N N . GLY A 1 255 ? 17.988 13.315 -26.802 1.00 81.75 255 GLY A N 1
ATOM 2030 C CA . GLY A 1 255 ? 17.703 14.548 -26.074 1.00 81.75 255 GLY A CA 1
ATOM 2031 C C . GLY A 1 255 ? 16.318 15.105 -26.409 1.00 81.75 255 GLY A C 1
ATOM 2032 O O . GLY A 1 255 ? 15.795 14.884 -27.498 1.00 81.75 255 GLY A O 1
ATOM 2033 N N . ALA A 1 256 ? 15.753 15.898 -25.499 1.00 82.88 256 ALA A N 1
ATOM 2034 C CA . ALA A 1 256 ? 14.416 16.483 -25.636 1.00 82.88 256 ALA A CA 1
ATOM 2035 C C . ALA A 1 256 ? 14.154 17.162 -27.000 1.00 82.88 256 ALA A C 1
ATOM 2037 O O . ALA A 1 256 ? 13.064 17.041 -27.552 1.00 82.88 256 ALA A O 1
ATOM 2038 N N . ASN A 1 257 ? 15.165 17.818 -27.580 1.00 84.81 257 ASN A N 1
ATOM 2039 C CA . ASN A 1 257 ? 15.047 18.544 -28.851 1.00 84.81 257 ASN A CA 1
ATOM 2040 C C . ASN A 1 257 ? 14.872 17.643 -30.085 1.00 84.81 257 ASN A C 1
ATOM 2042 O O . ASN A 1 257 ? 14.418 18.127 -31.118 1.00 84.81 257 ASN A O 1
ATOM 2046 N N . SER A 1 258 ? 15.254 16.366 -30.011 1.00 87.75 258 SER A N 1
ATOM 2047 C CA . SER A 1 258 ? 15.075 15.406 -31.108 1.00 87.75 258 SER A CA 1
ATOM 2048 C C . SER A 1 258 ? 13.831 14.532 -30.943 1.00 87.75 258 SER A C 1
ATOM 2050 O O . SER A 1 258 ? 13.551 13.701 -31.808 1.00 87.75 258 SER A O 1
ATOM 2052 N N . LEU A 1 259 ? 13.077 14.714 -29.856 1.00 87.75 259 LEU A N 1
ATOM 2053 C CA . LEU A 1 259 ? 11.832 14.002 -29.595 1.00 87.75 259 LEU A CA 1
ATOM 2054 C C . LEU A 1 259 ? 10.624 14.781 -30.141 1.00 87.75 259 LEU A C 1
ATOM 2056 O O . LEU A 1 259 ? 10.672 16.008 -30.257 1.00 87.75 259 LEU A O 1
ATOM 2060 N N . PRO A 1 260 ? 9.505 14.095 -30.448 1.00 90.00 260 PRO A N 1
ATOM 2061 C CA . PRO A 1 260 ? 8.255 14.762 -30.788 1.00 90.00 260 PRO A CA 1
ATOM 2062 C C . PRO A 1 260 ? 7.870 15.802 -29.721 1.00 90.00 260 PRO A C 1
ATOM 2064 O O . PRO A 1 260 ? 8.030 15.513 -28.529 1.00 90.00 260 PRO A O 1
ATOM 2067 N N . PRO A 1 261 ? 7.291 16.962 -30.097 1.00 88.12 261 PRO A N 1
ATOM 2068 C CA . PRO A 1 261 ? 7.004 18.048 -29.155 1.00 88.12 261 PRO A CA 1
ATOM 2069 C C . PRO A 1 261 ? 6.206 17.615 -27.919 1.00 88.12 261 PRO A C 1
ATOM 2071 O O . PRO A 1 261 ? 6.473 18.091 -26.823 1.00 88.12 261 PRO A O 1
ATOM 2074 N N . ARG A 1 262 ? 5.282 16.653 -28.069 1.00 89.75 262 ARG A N 1
ATOM 2075 C CA . ARG A 1 262 ? 4.466 16.126 -26.962 1.00 89.75 262 ARG A CA 1
ATOM 2076 C C . ARG A 1 262 ? 5.292 15.467 -25.847 1.00 89.75 262 ARG A C 1
ATOM 2078 O O . ARG A 1 262 ? 4.854 15.474 -24.705 1.00 89.75 262 ARG A O 1
ATOM 2085 N N . ILE A 1 263 ? 6.453 14.906 -26.180 1.00 87.62 263 ILE A N 1
ATOM 2086 C CA . ILE A 1 263 ? 7.358 14.233 -25.239 1.00 87.62 263 ILE A CA 1
ATOM 2087 C C . ILE A 1 263 ? 8.474 15.196 -24.831 1.00 87.62 263 ILE A C 1
ATOM 2089 O O . ILE A 1 263 ? 8.657 15.462 -23.648 1.00 87.62 263 ILE A O 1
ATOM 2093 N N . GLY A 1 264 ? 9.175 15.779 -25.809 1.00 85.69 264 GLY A N 1
ATOM 2094 C CA . GLY A 1 264 ? 10.345 16.624 -25.560 1.00 85.69 264 GLY A CA 1
ATOM 2095 C C . GLY A 1 264 ? 10.043 17.921 -24.804 1.00 85.69 264 GLY A C 1
ATOM 2096 O O . GLY A 1 264 ? 10.896 18.412 -24.074 1.00 85.69 264 GLY A O 1
ATOM 2097 N N . GLN A 1 265 ? 8.830 18.470 -24.938 1.00 89.38 265 GLN A N 1
ATOM 2098 C CA . GLN A 1 265 ? 8.409 19.680 -24.216 1.00 89.38 265 GLN A CA 1
ATOM 2099 C C . GLN A 1 265 ? 7.599 19.372 -22.948 1.00 89.38 265 GLN A C 1
ATOM 2101 O O . GLN A 1 265 ? 7.124 20.295 -22.288 1.00 89.38 265 GLN A O 1
ATOM 2106 N N . SER A 1 266 ? 7.405 18.096 -22.594 1.00 89.19 266 SER A N 1
ATOM 2107 C CA . SER A 1 266 ? 6.683 17.739 -21.371 1.00 89.19 266 SER A CA 1
ATOM 2108 C C . SER A 1 266 ? 7.524 18.097 -20.142 1.00 89.19 266 SER A C 1
ATOM 2110 O O . SER A 1 266 ? 8.688 17.709 -20.045 1.00 89.19 266 SER A O 1
ATOM 2112 N N . PHE A 1 267 ? 6.914 18.753 -19.150 1.00 88.19 267 PHE A N 1
ATOM 2113 C CA . PHE A 1 267 ? 7.564 19.078 -17.871 1.00 88.19 267 PHE A CA 1
ATOM 2114 C C . PHE A 1 267 ? 8.055 17.846 -17.102 1.00 88.19 267 PHE A C 1
ATOM 2116 O O . PHE A 1 267 ? 8.934 17.956 -16.252 1.00 88.19 267 PHE A O 1
ATOM 2123 N N . ALA A 1 268 ? 7.481 16.674 -17.381 1.00 88.44 268 ALA A N 1
ATOM 2124 C CA . ALA A 1 268 ? 7.881 15.425 -16.752 1.00 88.44 268 ALA A CA 1
ATOM 2125 C C . ALA A 1 268 ? 9.084 14.755 -17.438 1.00 88.44 268 ALA A C 1
ATOM 2127 O O . ALA A 1 268 ? 9.621 13.807 -16.866 1.00 88.44 268 ALA A O 1
ATOM 2128 N N . HIS A 1 269 ? 9.505 15.212 -18.627 1.00 92.06 269 HIS A N 1
ATOM 2129 C CA . HIS A 1 269 ? 10.661 14.642 -19.321 1.00 92.06 269 HIS A CA 1
ATOM 2130 C C . HIS A 1 269 ? 11.954 15.034 -18.599 1.00 92.06 269 HIS A C 1
ATOM 2132 O O . HIS A 1 269 ? 12.235 16.218 -18.410 1.00 92.06 269 HIS A O 1
ATOM 2138 N N . ASN A 1 270 ? 12.754 14.050 -18.194 1.00 92.94 270 ASN A N 1
ATOM 2139 C CA . ASN A 1 270 ? 14.034 14.285 -17.535 1.00 92.94 270 ASN A CA 1
ATOM 2140 C C . ASN A 1 270 ? 15.025 13.133 -17.759 1.00 92.94 270 ASN A C 1
ATOM 2142 O O . ASN A 1 270 ? 14.648 11.986 -17.990 1.00 92.94 270 ASN A O 1
ATOM 2146 N N . ASN A 1 271 ? 16.313 13.457 -17.658 1.00 93.94 271 ASN A N 1
ATOM 2147 C CA . ASN A 1 271 ? 17.409 12.497 -17.703 1.00 93.94 271 ASN A CA 1
ATOM 2148 C C . ASN A 1 271 ? 18.423 12.858 -16.614 1.00 93.94 271 ASN A C 1
ATOM 2150 O O . ASN A 1 271 ? 19.150 13.842 -16.731 1.00 93.94 271 ASN A O 1
ATOM 2154 N N . PHE A 1 272 ? 18.461 12.069 -15.544 1.00 93.44 272 PHE A N 1
ATOM 2155 C CA . PHE A 1 272 ? 19.394 12.241 -14.431 1.00 93.44 272 PHE A CA 1
ATOM 2156 C C . PHE A 1 272 ? 20.736 11.538 -14.675 1.00 93.44 272 PHE A C 1
ATOM 2158 O O . PHE A 1 272 ? 21.550 11.438 -13.756 1.00 93.44 272 PHE A O 1
ATOM 2165 N N . PHE A 1 273 ? 20.963 11.002 -15.882 1.00 93.81 273 PHE A N 1
ATOM 2166 C CA . PHE A 1 273 ? 22.167 10.260 -16.267 1.00 93.81 273 PHE A CA 1
ATOM 2167 C C . PHE A 1 273 ? 22.499 9.094 -15.322 1.00 93.81 273 PHE A C 1
ATOM 2169 O O . PHE A 1 273 ? 23.656 8.705 -15.187 1.00 93.81 273 PHE A O 1
ATOM 2176 N N . ALA A 1 274 ? 21.479 8.532 -14.662 1.00 96.00 274 ALA A N 1
ATOM 2177 C CA . ALA A 1 274 ? 21.619 7.525 -13.608 1.00 96.00 274 ALA A CA 1
ATOM 2178 C C . ALA A 1 274 ? 22.500 7.948 -12.412 1.00 96.00 274 ALA A C 1
ATOM 2180 O O . ALA A 1 274 ? 22.841 7.100 -11.591 1.00 96.00 274 ALA A O 1
ATOM 2181 N N . ILE A 1 275 ? 22.849 9.233 -12.268 1.00 96.19 275 ILE A N 1
ATOM 2182 C CA . ILE A 1 275 ? 23.714 9.716 -11.181 1.00 96.19 275 ILE A CA 1
ATOM 2183 C C . ILE A 1 275 ? 23.098 9.409 -9.804 1.00 96.19 275 ILE A C 1
ATOM 2185 O O . ILE A 1 275 ? 23.795 8.809 -8.983 1.00 96.19 275 ILE A O 1
ATOM 2189 N N . PRO A 1 276 ? 21.808 9.714 -9.534 1.00 96.62 276 PRO A N 1
ATOM 2190 C CA . PRO A 1 276 ? 21.196 9.375 -8.249 1.00 96.62 276 PRO A CA 1
ATOM 2191 C C . PRO A 1 276 ? 21.188 7.867 -7.978 1.00 96.62 276 PRO A C 1
ATOM 2193 O O . PRO A 1 276 ? 21.449 7.441 -6.856 1.00 96.62 276 PRO A O 1
ATOM 2196 N N . LEU A 1 277 ? 20.933 7.046 -9.005 1.00 97.31 277 LEU A N 1
ATOM 2197 C CA . LEU A 1 277 ? 20.990 5.589 -8.881 1.00 97.31 277 LEU A CA 1
ATOM 2198 C C . LEU A 1 277 ? 22.397 5.118 -8.490 1.00 97.31 277 LEU A C 1
ATOM 2200 O O . LEU A 1 277 ? 22.536 4.311 -7.575 1.00 97.31 277 LEU A O 1
ATOM 2204 N N . ILE A 1 278 ? 23.433 5.629 -9.160 1.00 97.50 278 ILE A N 1
ATOM 2205 C CA . ILE A 1 278 ? 24.829 5.261 -8.900 1.00 97.50 278 ILE A CA 1
ATOM 2206 C C . ILE A 1 278 ? 25.235 5.652 -7.476 1.00 97.50 278 ILE A C 1
ATOM 2208 O O . ILE A 1 278 ? 25.775 4.809 -6.761 1.00 97.50 278 ILE A O 1
ATOM 2212 N N . LEU A 1 279 ? 24.928 6.877 -7.034 1.00 97.88 279 LEU A N 1
ATOM 2213 C CA . LEU A 1 279 ? 25.205 7.322 -5.662 1.00 97.88 279 LEU A CA 1
ATOM 2214 C C . LEU A 1 279 ? 24.502 6.433 -4.631 1.00 97.88 279 LEU A C 1
ATOM 2216 O O . LEU A 1 279 ? 25.130 5.972 -3.682 1.00 97.88 279 LEU A O 1
ATOM 2220 N N . GLY A 1 280 ? 23.228 6.101 -4.859 1.00 97.62 280 GLY A N 1
ATOM 2221 C CA . GLY A 1 280 ? 22.495 5.192 -3.980 1.00 97.62 280 GLY A CA 1
ATOM 2222 C C . GLY A 1 280 ? 23.096 3.785 -3.927 1.00 97.62 280 GLY A C 1
ATOM 2223 O O . GLY A 1 280 ? 23.165 3.183 -2.859 1.00 97.62 280 GLY A O 1
ATOM 2224 N N . LEU A 1 281 ? 23.604 3.255 -5.042 1.00 97.69 281 LEU A N 1
ATOM 2225 C CA . LEU A 1 281 ? 24.292 1.959 -5.048 1.00 97.69 281 LEU A CA 1
ATOM 2226 C C . LEU A 1 281 ? 25.646 2.011 -4.323 1.00 97.69 281 LEU A C 1
ATOM 2228 O O . LEU A 1 281 ? 25.975 1.078 -3.587 1.00 97.69 281 LEU A O 1
ATOM 2232 N N . ILE A 1 282 ? 26.408 3.098 -4.483 1.00 98.12 282 ILE A N 1
ATOM 2233 C CA . ILE A 1 282 ? 27.669 3.324 -3.758 1.00 98.12 282 ILE A CA 1
ATOM 2234 C C . ILE A 1 282 ? 27.402 3.408 -2.253 1.00 98.12 282 ILE A C 1
ATOM 2236 O O . ILE A 1 282 ? 28.055 2.709 -1.476 1.00 98.12 282 ILE A O 1
ATOM 2240 N N . GLY A 1 283 ? 26.413 4.199 -1.836 1.00 97.62 283 GLY A N 1
ATOM 2241 C CA . GLY A 1 283 ? 26.056 4.342 -0.429 1.00 97.62 283 GLY A CA 1
ATOM 2242 C C . GLY A 1 283 ? 25.502 3.058 0.188 1.00 97.62 283 GLY A C 1
ATOM 2243 O O . GLY A 1 283 ? 25.842 2.737 1.328 1.00 97.62 283 GLY A O 1
ATOM 2244 N N . LEU A 1 284 ? 24.734 2.262 -0.567 1.00 97.44 284 LEU A N 1
ATOM 2245 C CA . LEU A 1 284 ? 24.322 0.917 -0.151 1.00 97.44 284 LEU A CA 1
ATOM 2246 C C . LEU A 1 284 ? 25.546 0.024 0.089 1.00 97.44 284 LEU A C 1
ATOM 2248 O O . LEU A 1 284 ? 25.660 -0.587 1.152 1.00 97.44 284 LEU A O 1
ATOM 2252 N N . PHE A 1 285 ? 26.479 -0.038 -0.864 1.00 97.12 285 PHE A N 1
ATOM 2253 C CA . PHE A 1 285 ? 27.692 -0.845 -0.727 1.00 97.12 285 PHE A CA 1
ATOM 2254 C C . PHE A 1 285 ? 28.543 -0.391 0.469 1.00 97.12 285 PHE A C 1
ATOM 2256 O O . PHE A 1 285 ? 28.986 -1.215 1.273 1.00 97.12 285 PHE A O 1
ATOM 2263 N N . PHE A 1 286 ? 28.705 0.922 0.639 1.00 97.25 286 PHE A N 1
ATOM 2264 C CA . PHE A 1 286 ? 29.396 1.514 1.779 1.00 97.25 286 PHE A CA 1
ATOM 2265 C C . PHE A 1 286 ? 28.738 1.130 3.111 1.00 97.25 286 PHE A C 1
ATOM 2267 O O . PHE A 1 286 ? 29.430 0.708 4.044 1.00 97.25 286 PHE A O 1
ATOM 2274 N N . GLN A 1 287 ? 27.407 1.222 3.204 1.00 97.12 287 GLN A N 1
ATOM 2275 C CA . GLN A 1 287 ? 26.677 0.861 4.416 1.00 97.12 287 GLN A CA 1
ATOM 2276 C C . GLN A 1 287 ? 26.783 -0.637 4.707 1.00 97.12 287 GLN A C 1
ATOM 2278 O O . GLN A 1 287 ? 27.013 -1.002 5.855 1.00 97.12 287 GLN A O 1
ATOM 2283 N N . VAL A 1 288 ? 26.675 -1.505 3.697 1.00 96.88 288 VAL A N 1
ATOM 2284 C CA . VAL A 1 288 ? 26.842 -2.958 3.868 1.00 96.88 288 VAL A CA 1
ATOM 2285 C C . VAL A 1 288 ? 28.239 -3.286 4.398 1.00 96.88 288 VAL A C 1
ATOM 2287 O O . VAL A 1 288 ? 28.361 -4.063 5.345 1.00 96.88 288 VAL A O 1
ATOM 2290 N N . TYR A 1 289 ? 29.280 -2.654 3.849 1.00 95.12 289 TYR A N 1
ATOM 2291 C CA . TYR A 1 289 ? 30.665 -2.879 4.263 1.00 95.12 289 TYR A CA 1
ATOM 2292 C C . TYR A 1 289 ? 30.958 -2.373 5.684 1.00 95.12 289 TYR A C 1
ATOM 2294 O O . TYR A 1 289 ? 31.631 -3.046 6.462 1.00 95.12 289 TYR A O 1
ATOM 2302 N N . ARG A 1 290 ? 30.458 -1.185 6.050 1.00 94.69 290 ARG A N 1
ATOM 2303 C CA . ARG A 1 290 ? 30.720 -0.570 7.365 1.00 94.69 290 ARG A CA 1
ATOM 2304 C C . ARG A 1 290 ? 29.783 -1.067 8.464 1.00 94.69 290 ARG A C 1
ATOM 2306 O O . ARG A 1 290 ? 30.205 -1.182 9.612 1.00 94.69 290 ARG A O 1
ATOM 2313 N N . ARG A 1 291 ? 28.504 -1.272 8.140 1.00 94.44 291 ARG A N 1
ATOM 2314 C CA . ARG A 1 291 ? 27.399 -1.552 9.071 1.00 94.44 291 ARG A CA 1
ATOM 2315 C C . ARG A 1 291 ? 26.317 -2.425 8.420 1.00 94.44 291 ARG A C 1
ATOM 2317 O O . ARG A 1 291 ? 25.175 -1.998 8.245 1.00 94.44 291 ARG A O 1
ATOM 2324 N N . GLY A 1 292 ? 26.655 -3.680 8.124 1.00 91.19 292 GLY A N 1
ATOM 2325 C CA . GLY A 1 292 ? 25.739 -4.634 7.483 1.00 91.19 292 GLY A CA 1
ATOM 2326 C C . GLY A 1 292 ? 24.393 -4.830 8.198 1.00 91.19 292 GLY A C 1
ATOM 2327 O O . GLY A 1 292 ? 23.373 -5.007 7.537 1.00 91.19 292 GLY A O 1
ATOM 2328 N N . HIS A 1 293 ? 24.352 -4.734 9.533 1.00 88.69 293 HIS A N 1
ATOM 2329 C CA . HIS A 1 293 ? 23.098 -4.813 10.295 1.00 88.69 293 HIS A CA 1
ATOM 2330 C C . HIS A 1 293 ? 22.161 -3.629 10.017 1.00 88.69 293 HIS A C 1
ATOM 2332 O O . HIS A 1 293 ? 20.975 -3.838 9.773 1.00 88.69 293 HIS A O 1
ATOM 2338 N N . ASP A 1 294 ? 22.688 -2.403 10.002 1.00 91.94 294 ASP A N 1
ATOM 2339 C CA . ASP A 1 294 ? 21.900 -1.204 9.699 1.00 91.94 294 ASP A CA 1
ATOM 2340 C C . ASP A 1 294 ? 21.467 -1.212 8.224 1.00 91.94 294 ASP A C 1
ATOM 2342 O O . ASP A 1 294 ? 20.327 -0.870 7.909 1.00 91.94 294 ASP A O 1
ATOM 2346 N N . ALA A 1 295 ? 22.344 -1.678 7.325 1.00 94.62 295 ALA A N 1
ATOM 2347 C CA . ALA A 1 295 ? 22.023 -1.852 5.910 1.00 94.62 295 ALA A CA 1
ATOM 2348 C C . ALA A 1 295 ? 20.877 -2.851 5.698 1.00 94.62 295 ALA A C 1
ATOM 2350 O O . ALA A 1 295 ? 20.005 -2.610 4.867 1.00 94.62 295 ALA A O 1
ATOM 2351 N N . LEU A 1 296 ? 20.827 -3.935 6.481 1.00 92.25 296 LEU A N 1
ATOM 2352 C CA . LEU A 1 296 ? 19.716 -4.885 6.446 1.00 92.25 296 LEU A CA 1
ATOM 2353 C C . LEU A 1 296 ? 18.400 -4.229 6.877 1.00 92.25 296 LEU A C 1
ATOM 2355 O O . LEU A 1 296 ? 17.377 -4.475 6.249 1.00 92.25 296 LEU A O 1
ATOM 2359 N N . ILE A 1 297 ? 18.406 -3.379 7.908 1.00 92.12 297 ILE A N 1
ATOM 2360 C CA . ILE A 1 297 ? 17.194 -2.685 8.376 1.00 92.12 297 ILE A CA 1
ATOM 2361 C C . ILE A 1 297 ? 16.659 -1.740 7.291 1.00 92.12 297 ILE A C 1
ATOM 2363 O O . ILE A 1 297 ? 15.471 -1.791 6.967 1.00 92.12 297 ILE A O 1
ATOM 2367 N N . VAL A 1 298 ? 17.528 -0.920 6.688 1.00 95.25 298 VAL A N 1
ATOM 2368 C CA . VAL A 1 298 ? 17.143 -0.032 5.574 1.00 95.25 298 VAL A CA 1
ATOM 2369 C C . VAL A 1 298 ? 16.709 -0.852 4.352 1.00 95.25 298 VAL A C 1
ATOM 2371 O O . VAL A 1 298 ? 15.714 -0.526 3.709 1.00 95.25 298 VAL A O 1
ATOM 2374 N N . GLY A 1 299 ? 17.386 -1.969 4.079 1.00 95.50 299 GLY A N 1
ATOM 2375 C CA . GLY A 1 299 ? 17.040 -2.897 3.004 1.00 95.50 299 GLY A CA 1
ATOM 2376 C C . GLY A 1 299 ? 15.676 -3.558 3.189 1.00 95.50 299 GLY A C 1
ATOM 2377 O O . GLY A 1 299 ? 14.918 -3.674 2.229 1.00 95.50 299 GLY A O 1
ATOM 2378 N N . LEU A 1 300 ? 15.316 -3.934 4.417 1.00 92.50 300 LEU A N 1
ATOM 2379 C CA . LEU A 1 300 ? 13.981 -4.436 4.738 1.00 92.50 300 LEU A CA 1
ATOM 2380 C C . LEU A 1 300 ? 12.930 -3.341 4.553 1.00 92.50 300 LEU A C 1
ATOM 2382 O O . LEU A 1 300 ? 11.889 -3.612 3.960 1.00 92.50 300 LEU A O 1
ATOM 2386 N N . LEU A 1 301 ? 13.200 -2.105 4.987 1.00 93.12 301 LEU A N 1
ATOM 2387 C CA . LEU A 1 301 ? 12.299 -0.980 4.734 1.00 93.12 301 LEU A CA 1
ATOM 2388 C C . LEU A 1 301 ? 12.066 -0.794 3.227 1.00 93.12 301 LEU A C 1
ATOM 2390 O O . LEU A 1 301 ? 10.912 -0.751 2.801 1.00 93.12 301 LEU A O 1
ATOM 2394 N N . PHE A 1 302 ? 13.136 -0.767 2.426 1.00 96.00 302 PHE A N 1
ATOM 2395 C CA . PHE A 1 302 ? 13.072 -0.687 0.963 1.00 96.00 302 PHE A CA 1
ATOM 2396 C C . PHE A 1 302 ? 12.266 -1.843 0.353 1.00 96.00 302 PHE A C 1
ATOM 2398 O O . PHE A 1 302 ? 11.372 -1.626 -0.462 1.00 96.00 302 PHE A O 1
ATOM 2405 N N . LEU A 1 303 ? 12.533 -3.079 0.786 1.00 94.62 303 LEU A N 1
ATOM 2406 C CA . LEU A 1 303 ? 11.844 -4.271 0.300 1.00 94.62 303 LEU A CA 1
ATOM 2407 C C . LEU A 1 303 ? 10.344 -4.220 0.615 1.00 94.62 303 LEU A C 1
ATOM 2409 O O . LEU A 1 303 ? 9.528 -4.453 -0.274 1.00 94.62 303 LEU A O 1
ATOM 2413 N N . PHE A 1 304 ? 9.971 -3.914 1.861 1.00 91.19 304 PHE A N 1
ATOM 2414 C CA . PHE A 1 304 ? 8.576 -3.948 2.299 1.00 91.19 304 PHE A CA 1
ATOM 2415 C C . PHE A 1 304 ? 7.739 -2.817 1.702 1.00 91.19 304 PHE A C 1
ATOM 2417 O O . PHE A 1 304 ? 6.589 -3.036 1.327 1.00 91.19 304 PHE A O 1
ATOM 2424 N N . THR A 1 305 ? 8.324 -1.628 1.570 1.00 92.62 305 THR A N 1
ATOM 2425 C CA . THR A 1 305 ? 7.651 -0.450 1.001 1.00 92.62 305 THR A CA 1
ATOM 2426 C C . THR A 1 305 ? 7.784 -0.340 -0.521 1.00 92.62 305 THR A C 1
ATOM 2428 O O . THR A 1 305 ? 7.193 0.553 -1.124 1.00 92.62 305 THR A O 1
ATOM 2431 N N . GLY A 1 306 ? 8.536 -1.252 -1.143 1.00 94.12 306 GLY A N 1
ATOM 2432 C CA . GLY A 1 306 ? 8.758 -1.327 -2.584 1.00 94.12 306 GLY A CA 1
ATOM 2433 C C . GLY A 1 306 ? 8.193 -2.603 -3.193 1.00 94.12 306 GLY A C 1
ATOM 2434 O O . GLY A 1 306 ? 7.087 -2.616 -3.719 1.00 94.12 306 GLY A O 1
ATOM 2435 N N . LEU A 1 307 ? 8.936 -3.704 -3.109 1.00 93.06 307 LEU A N 1
ATOM 2436 C CA . LEU A 1 307 ? 8.564 -4.964 -3.761 1.00 93.06 307 LEU A CA 1
ATOM 2437 C C . LEU A 1 307 ? 7.445 -5.724 -3.033 1.00 93.06 307 LEU A C 1
ATOM 2439 O O . LEU A 1 307 ? 6.569 -6.293 -3.681 1.00 93.06 307 LEU A O 1
ATOM 2443 N N . ALA A 1 308 ? 7.433 -5.746 -1.699 1.00 91.56 308 ALA A N 1
ATOM 2444 C CA . ALA A 1 308 ? 6.433 -6.515 -0.954 1.00 91.56 308 ALA A CA 1
ATOM 2445 C C . ALA A 1 308 ? 5.044 -5.863 -1.003 1.00 91.56 308 ALA A C 1
ATOM 2447 O O . ALA A 1 308 ? 4.038 -6.569 -1.070 1.00 91.56 308 ALA A O 1
ATOM 2448 N N . ILE A 1 309 ? 4.964 -4.527 -1.025 1.00 90.62 309 ILE A N 1
ATOM 2449 C CA . ILE A 1 309 ? 3.672 -3.836 -1.127 1.00 90.62 309 ILE A CA 1
ATOM 2450 C C . ILE A 1 309 ? 2.958 -4.162 -2.450 1.00 90.62 309 ILE A C 1
ATOM 2452 O O . ILE A 1 309 ? 1.735 -4.206 -2.483 1.00 90.62 309 ILE A O 1
ATOM 2456 N N . ILE A 1 310 ? 3.684 -4.504 -3.519 1.00 91.88 310 ILE A N 1
ATOM 2457 C CA . ILE A 1 310 ? 3.109 -4.958 -4.800 1.00 91.88 310 ILE A CA 1
ATOM 2458 C C . ILE A 1 310 ? 2.322 -6.255 -4.626 1.00 91.88 310 ILE A C 1
ATOM 2460 O O . ILE A 1 310 ? 1.208 -6.390 -5.131 1.00 91.88 310 ILE A O 1
ATOM 2464 N N . VAL A 1 311 ? 2.898 -7.204 -3.882 1.00 90.12 311 VAL A N 1
ATOM 2465 C CA . VAL A 1 311 ? 2.276 -8.498 -3.572 1.00 90.12 311 VAL A CA 1
ATOM 2466 C C . VAL A 1 311 ? 0.947 -8.269 -2.852 1.00 90.12 311 VAL A C 1
ATOM 2468 O O . VAL A 1 311 ? -0.026 -8.951 -3.179 1.00 90.12 311 VAL A O 1
ATOM 2471 N N . TYR A 1 312 ? 0.905 -7.293 -1.937 1.00 87.69 312 TYR A N 1
ATOM 2472 C CA . TYR A 1 312 ? -0.287 -6.884 -1.191 1.00 87.69 312 TYR A CA 1
ATOM 2473 C C . TYR A 1 312 ? -1.304 -6.107 -2.039 1.00 87.69 312 TYR A C 1
ATOM 2475 O O . TYR A 1 312 ? -2.502 -6.340 -1.933 1.00 87.69 312 TYR A O 1
ATOM 2483 N N . LEU A 1 313 ? -0.858 -5.189 -2.898 1.00 88.81 313 LEU A N 1
ATOM 2484 C CA . LEU A 1 313 ? -1.760 -4.402 -3.742 1.00 88.81 313 LEU A CA 1
ATOM 2485 C C . LEU A 1 313 ? -2.387 -5.241 -4.861 1.00 88.81 313 LEU A C 1
ATOM 2487 O O . LEU A 1 313 ? -3.477 -4.895 -5.326 1.00 88.81 313 LEU A O 1
ATOM 2491 N N . ASN A 1 314 ? -1.684 -6.294 -5.294 1.00 92.31 314 ASN A N 1
ATOM 2492 C CA . ASN A 1 314 ? -2.037 -7.196 -6.388 1.00 92.31 314 ASN A CA 1
ATOM 2493 C C . ASN A 1 314 ? -2.678 -6.454 -7.573 1.00 92.31 314 ASN A C 1
ATOM 2495 O O . ASN A 1 314 ? -3.837 -6.682 -7.929 1.00 92.31 314 ASN A O 1
ATOM 2499 N N . GLN A 1 315 ? -1.946 -5.474 -8.107 1.00 90.75 315 GLN A N 1
ATOM 2500 C CA . GLN A 1 315 ? -2.463 -4.532 -9.099 1.00 90.75 315 GLN A CA 1
ATOM 2501 C C . GLN A 1 315 ? -2.871 -5.270 -10.394 1.00 90.75 315 GLN A C 1
ATOM 2503 O O . GLN A 1 315 ? -2.088 -6.107 -10.864 1.00 90.75 315 GLN A O 1
ATOM 2508 N N . PRO A 1 316 ? -4.072 -4.993 -10.946 1.00 90.25 316 PRO A N 1
ATOM 2509 C CA . PRO A 1 316 ? -4.490 -5.473 -12.265 1.00 90.25 316 PRO A CA 1
ATOM 2510 C C . PRO A 1 316 ? -3.614 -4.872 -13.383 1.00 90.25 316 PRO A C 1
ATOM 2512 O O . PRO A 1 316 ? -2.884 -3.915 -13.133 1.00 90.25 316 PRO A O 1
ATOM 2515 N N . PRO A 1 317 ? -3.664 -5.421 -14.612 1.00 90.75 317 PRO A N 1
ATOM 2516 C CA . PRO A 1 317 ? -2.787 -5.027 -15.720 1.00 90.75 317 PRO A CA 1
ATOM 2517 C C . PRO A 1 317 ? -3.099 -3.634 -16.281 1.00 90.75 317 PRO A C 1
ATOM 2519 O O . PRO A 1 317 ? -2.292 -3.067 -17.019 1.00 90.75 317 PRO A O 1
ATOM 2522 N N . LEU A 1 318 ? 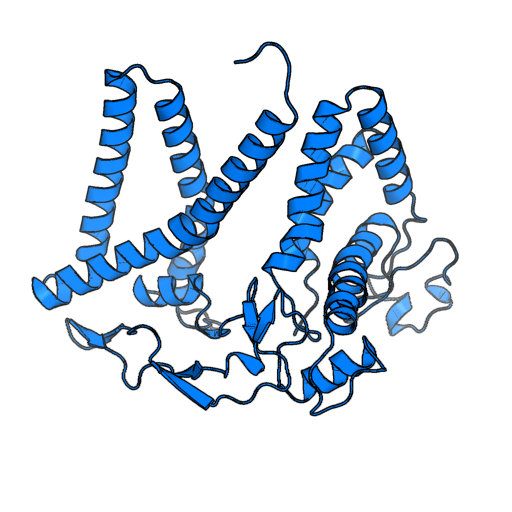-4.251 -3.075 -15.913 1.00 89.12 318 LEU A N 1
ATOM 2523 C CA . LEU A 1 318 ? -4.665 -1.725 -16.242 1.00 89.12 318 LEU A CA 1
ATOM 2524 C C . LEU A 1 318 ? -5.032 -0.995 -14.953 1.00 89.12 318 LEU A C 1
ATOM 2526 O O . LEU A 1 318 ? -5.779 -1.503 -14.121 1.00 89.12 318 LEU A O 1
ATOM 2530 N N . GLU A 1 319 ? -4.511 0.213 -14.797 1.00 87.69 319 GLU A N 1
ATOM 2531 C CA . GLU A 1 319 ? -4.878 1.109 -13.707 1.00 87.69 319 GLU A CA 1
ATOM 2532 C C . GLU A 1 319 ? -5.384 2.424 -14.318 1.00 87.69 319 GLU A C 1
ATOM 2534 O O . GLU A 1 319 ? -4.861 2.844 -15.353 1.00 87.69 319 GLU A O 1
ATOM 2539 N N . PRO A 1 320 ? -6.361 3.118 -13.706 1.00 86.31 320 PRO A N 1
ATOM 2540 C CA . PRO A 1 320 ? -6.913 4.358 -14.268 1.00 86.31 320 PRO A CA 1
ATOM 2541 C C . PRO A 1 320 ? -5.905 5.512 -14.365 1.00 86.31 320 PRO A C 1
ATOM 2543 O O . PRO A 1 320 ? -6.142 6.496 -15.057 1.00 86.31 320 PRO A O 1
ATOM 2546 N N . ARG A 1 321 ? -4.803 5.425 -13.612 1.00 89.19 321 ARG A N 1
ATOM 2547 C CA . ARG A 1 321 ? -3.716 6.408 -13.569 1.00 89.19 321 ARG A CA 1
ATOM 2548 C C . ARG A 1 321 ? -2.435 5.766 -13.051 1.00 89.19 321 ARG A C 1
ATOM 2550 O O . ARG A 1 321 ? -2.476 4.683 -12.466 1.00 89.19 321 ARG A O 1
ATOM 2557 N N . GLU A 1 322 ? -1.318 6.471 -13.205 1.00 90.56 322 GLU A N 1
ATOM 2558 C CA . GLU A 1 322 ? -0.043 6.073 -12.603 1.00 90.56 322 GLU A CA 1
ATOM 2559 C C . GLU A 1 322 ? -0.129 6.069 -11.064 1.00 90.56 322 GLU A C 1
ATOM 2561 O O . GLU A 1 322 ? -0.867 6.848 -10.446 1.00 90.56 322 GLU A O 1
ATOM 2566 N N . ARG A 1 323 ? 0.616 5.150 -10.444 1.00 90.06 323 ARG A N 1
ATOM 2567 C CA . ARG A 1 323 ? 0.611 4.891 -8.993 1.00 90.06 323 ARG A CA 1
ATOM 2568 C C . ARG A 1 323 ? 2.013 4.865 -8.390 1.00 90.06 323 ARG A C 1
ATOM 2570 O O . ARG A 1 323 ? 2.271 4.132 -7.445 1.00 90.06 323 ARG A O 1
ATOM 2577 N N . ASP A 1 324 ? 2.916 5.678 -8.912 1.00 88.94 324 ASP A N 1
ATOM 2578 C CA . ASP A 1 324 ? 4.267 5.868 -8.374 1.00 88.94 324 ASP A CA 1
ATOM 2579 C C . ASP A 1 324 ? 4.278 6.218 -6.872 1.00 88.94 324 ASP A C 1
ATOM 2581 O O . ASP A 1 324 ? 5.099 5.697 -6.115 1.00 88.94 324 ASP A O 1
ATOM 2585 N N . TYR A 1 325 ? 3.296 6.999 -6.412 1.00 90.12 325 TYR A N 1
ATOM 2586 C CA . TYR A 1 325 ? 3.113 7.365 -5.003 1.00 90.12 325 TYR A CA 1
ATOM 2587 C C . TYR A 1 325 ? 2.924 6.171 -4.047 1.00 90.12 325 TYR A C 1
ATOM 2589 O O . TYR A 1 325 ? 3.102 6.324 -2.840 1.00 90.12 325 TYR A O 1
ATOM 2597 N N . THR A 1 326 ? 2.575 4.968 -4.527 1.00 90.69 326 THR A N 1
ATOM 2598 C CA . THR A 1 326 ? 2.487 3.795 -3.636 1.00 90.69 326 THR A CA 1
ATOM 2599 C C . THR A 1 326 ? 3.854 3.323 -3.148 1.00 90.69 326 THR A C 1
ATOM 2601 O O . THR A 1 326 ? 3.924 2.585 -2.169 1.00 90.69 326 THR A O 1
ATOM 2604 N N . PHE A 1 327 ? 4.932 3.756 -3.807 1.00 94.12 327 PHE A N 1
ATOM 2605 C CA . PHE A 1 327 ? 6.304 3.324 -3.540 1.00 94.12 327 PHE A CA 1
ATOM 2606 C C . PHE A 1 327 ? 7.155 4.395 -2.847 1.00 94.12 327 PHE A C 1
ATOM 2608 O O . PHE A 1 327 ? 8.362 4.216 -2.701 1.00 94.12 327 PHE A O 1
ATOM 2615 N N . THR A 1 328 ? 6.549 5.487 -2.364 1.00 92.50 328 THR A N 1
ATOM 2616 C CA . THR A 1 328 ? 7.267 6.589 -1.700 1.00 92.50 328 THR A CA 1
ATOM 2617 C C . THR A 1 328 ? 8.127 6.120 -0.522 1.00 92.50 328 THR A C 1
ATOM 2619 O O . THR A 1 328 ? 9.214 6.650 -0.305 1.00 92.50 328 THR A O 1
ATOM 2622 N N . GLY A 1 329 ? 7.696 5.091 0.216 1.00 92.69 329 GLY A N 1
ATOM 2623 C CA . GLY A 1 329 ? 8.510 4.519 1.293 1.00 92.69 329 GLY A CA 1
ATOM 2624 C C . GLY A 1 329 ? 9.833 3.924 0.795 1.00 92.69 329 GLY A C 1
ATOM 2625 O O . GLY A 1 329 ? 10.870 4.128 1.429 1.00 92.69 329 GLY A O 1
ATOM 2626 N N . ALA A 1 330 ? 9.827 3.269 -0.370 1.00 95.81 330 ALA A N 1
ATOM 2627 C CA . ALA A 1 330 ? 11.042 2.727 -0.971 1.00 95.81 330 ALA A CA 1
ATOM 2628 C C . ALA A 1 330 ? 11.946 3.858 -1.465 1.00 95.81 330 ALA A C 1
ATOM 2630 O O . ALA A 1 330 ? 13.163 3.789 -1.300 1.00 95.81 330 ALA A O 1
ATOM 2631 N N . THR A 1 331 ? 11.350 4.935 -1.985 1.00 94.88 331 THR A N 1
ATOM 2632 C CA . THR A 1 331 ? 12.073 6.150 -2.368 1.00 94.88 331 THR A CA 1
ATOM 2633 C C . THR A 1 331 ? 12.797 6.774 -1.171 1.00 94.88 331 THR A C 1
ATOM 2635 O O . THR A 1 331 ? 13.969 7.132 -1.276 1.00 94.88 331 THR A O 1
ATOM 2638 N N . PHE A 1 332 ? 12.149 6.851 -0.002 1.00 94.56 332 PHE A N 1
ATOM 2639 C CA . PHE A 1 332 ? 12.797 7.327 1.226 1.00 94.56 332 PHE A CA 1
ATOM 2640 C C . PHE A 1 332 ? 13.936 6.414 1.678 1.00 94.56 332 PHE A C 1
ATOM 2642 O O . PHE A 1 332 ? 15.005 6.909 2.028 1.00 94.56 332 PHE A O 1
ATOM 2649 N N . ALA A 1 333 ? 13.742 5.093 1.636 1.00 96.00 333 ALA A N 1
ATOM 2650 C CA . ALA A 1 333 ? 14.793 4.146 1.994 1.00 96.00 333 ALA A CA 1
ATOM 2651 C C . ALA A 1 333 ? 16.012 4.269 1.065 1.00 96.00 333 ALA A C 1
ATOM 2653 O O . ALA A 1 333 ? 17.146 4.305 1.536 1.00 96.00 333 ALA A O 1
ATOM 2654 N N . PHE A 1 334 ? 15.790 4.408 -0.244 1.00 97.25 334 PHE A N 1
ATOM 2655 C CA . PHE A 1 334 ? 16.874 4.565 -1.210 1.00 97.25 334 PHE A CA 1
ATOM 2656 C C . PHE A 1 334 ? 17.568 5.933 -1.102 1.00 97.25 334 PHE A C 1
ATOM 2658 O O . PHE A 1 334 ? 18.784 6.018 -1.253 1.00 97.25 334 PHE A O 1
ATOM 2665 N N . ALA A 1 335 ? 16.835 6.998 -0.758 1.00 96.38 335 ALA A N 1
ATOM 2666 C CA . ALA A 1 335 ? 17.411 8.322 -0.516 1.00 96.38 335 ALA A CA 1
ATOM 2667 C C . ALA A 1 335 ? 18.418 8.337 0.649 1.00 96.38 335 ALA A C 1
ATOM 2669 O O . ALA A 1 335 ? 19.392 9.087 0.598 1.00 96.38 335 ALA A O 1
ATOM 2670 N N . ILE A 1 336 ? 18.234 7.480 1.664 1.00 96.31 336 ILE A N 1
ATOM 2671 C CA . ILE A 1 336 ? 19.230 7.294 2.734 1.00 96.31 336 ILE A CA 1
ATOM 2672 C C . ILE A 1 336 ? 20.556 6.817 2.138 1.00 96.31 336 ILE A C 1
ATOM 2674 O O . ILE A 1 336 ? 21.604 7.350 2.491 1.00 96.31 336 ILE A O 1
ATOM 2678 N N . TRP A 1 337 ? 20.524 5.852 1.217 1.00 97.88 337 TRP A N 1
ATOM 2679 C CA . TRP A 1 337 ? 21.741 5.382 0.559 1.00 97.88 337 TRP A CA 1
ATOM 2680 C C . TRP A 1 337 ? 22.344 6.429 -0.366 1.00 97.88 337 TRP A C 1
ATOM 2682 O O . TRP A 1 337 ? 23.558 6.578 -0.363 1.00 97.88 337 TRP A O 1
ATOM 2692 N N . ILE A 1 338 ? 21.533 7.210 -1.084 1.00 97.62 338 ILE A N 1
ATOM 2693 C CA . ILE A 1 338 ? 22.052 8.332 -1.883 1.00 97.62 338 ILE A CA 1
ATOM 2694 C C . ILE A 1 338 ? 22.840 9.307 -1.001 1.00 97.62 338 ILE A C 1
ATOM 2696 O O . ILE A 1 338 ? 23.906 9.746 -1.401 1.00 97.62 338 ILE A O 1
ATOM 2700 N N . GLY A 1 339 ? 22.356 9.622 0.205 1.00 96.38 339 GLY A N 1
ATOM 2701 C CA . GLY A 1 339 ? 23.061 10.520 1.127 1.00 96.38 339 GLY A CA 1
ATOM 2702 C C . GLY A 1 339 ? 24.340 9.941 1.750 1.00 96.38 339 GLY A C 1
ATOM 2703 O O . GLY A 1 339 ? 25.116 10.695 2.333 1.00 96.38 339 GLY A O 1
ATOM 2704 N N . LEU A 1 340 ? 24.551 8.623 1.671 1.00 95.19 340 LEU A N 1
ATOM 2705 C CA . LEU A 1 340 ? 25.748 7.948 2.186 1.00 95.19 340 LEU A CA 1
ATOM 2706 C C . LEU A 1 340 ? 26.856 7.775 1.136 1.00 95.19 340 LEU A C 1
ATOM 2708 O O . LEU A 1 340 ? 27.995 7.524 1.536 1.00 95.19 340 LEU A O 1
ATOM 2712 N N . GLY A 1 341 ? 26.517 7.815 -0.156 1.00 88.75 341 GLY A N 1
ATOM 2713 C CA . GLY A 1 341 ? 27.442 7.619 -1.280 1.00 88.75 341 GLY A CA 1
ATOM 2714 C C . GLY A 1 341 ? 28.014 8.925 -1.801 1.00 88.75 341 GLY A C 1
ATOM 2715 O O . GLY A 1 341 ? 29.234 8.943 -2.070 1.00 88.75 341 GLY A O 1
#

Radius of gyration: 24.55 Å; Cα contacts (8 Å, |Δi|>4): 419; chains: 1; bounding box: 66×46×69 Å

Secondary structure (DSSP, 8-state):
--SS--HHHHHHHHHHHHHHHHIIIIIITTHHHHHHHHHHHHIIIII-PPTTHHHHHHHHHHHHHHHHHHHHHHHTT-HHHHHHHHHHHHHHHHHGGGGHHHHHHTT--S--TT---SHHHHHHHHHTGGG----SSEEE-TTPPEEEEEEPPP-EEEETTEEEE-SSPPEEEEE-GGGEEES-SS----HHHHHHHHHH-TT--TTSPPPHHHHHHHIIIIIIIIIIIHHHHHHHTEE--SSTT--BPPTTSPPGGGS-HHHHT-TT-EE-TTHHHHHHHHHHHHHHHHHHHHHHHHHHHHHIIIIIHHHHH---S--SS--GGGGHHHHHHHHHHHHH-

Solvent-accessible surface area (backbone atoms only — not comparable to full-atom values): 18655 Å² total; per-residue (Å²): 132,72,97,63,93,45,74,67,58,51,52,52,49,52,52,52,50,51,52,51,52,48,42,44,64,56,45,49,63,45,36,48,45,44,52,34,33,50,37,29,48,47,34,24,65,75,70,64,41,62,89,66,48,21,40,51,52,43,51,53,52,49,52,49,48,53,53,48,52,53,52,49,20,60,75,68,66,35,63,68,53,43,53,51,52,50,53,50,51,52,52,51,60,62,53,54,63,60,52,54,53,29,60,51,32,67,68,66,49,98,81,54,84,84,53,26,51,48,63,53,40,35,35,44,57,70,63,38,60,93,75,60,88,77,50,52,65,60,28,50,32,33,68,50,60,68,76,48,70,42,81,41,75,90,46,65,43,85,52,90,83,34,65,42,74,53,77,80,54,55,69,40,76,33,65,54,73,89,40,39,38,76,52,35,60,55,38,61,66,49,72,70,36,48,56,43,44,31,73,78,38,73,88,61,55,88,87,49,81,80,48,71,66,56,30,50,45,43,43,51,52,45,51,44,37,58,50,45,50,37,44,52,31,38,77,25,20,6,20,41,32,76,54,84,88,52,57,59,28,51,74,84,52,84,54,47,88,81,41,62,66,82,35,36,67,27,90,51,38,44,68,53,58,32,47,58,44,51,30,20,51,45,8,42,53,52,34,41,74,77,38,46,70,61,36,49,54,43,48,48,46,24,39,48,30,38,64,48,42,44,60,72,64,56,69,63,77,68,68,100,61,88,63,60,78,74,32,49,55,19,53,54,38,45,49,54,19,34,75,64,73

pLDDT: mean 89.54, std 6.53, range [47.72, 98.12]